Protein AF-A0AAD7NPU0-F1 (afdb_monomer_lite)

Radius of gyration: 31.57 Å; chains: 1; bounding box: 92×72×68 Å

Foldseek 3Di:
DDPVVVVVVVVVVVVVVVVVVVVPDDDDDDDDDDDDDDDDDDDDDDDDDDDDDDDDDDDPDDDDDDDDDDDDDDDDDDPPPPPDDDDPDDDDDDDPDDDDDDDDDDDDDDDDDPDPDPPPPDPDPPPPPDDPPDCPQPDADDADPDFDDKAWAAWAAQQGWGQDPVGAIQHDDPVGTRDVNRNPGHHPQAFTAGPVGDTDGDDDTHHDQQNDADPNHHRVDDPVSNGHIDTHD

Secondary structure (DSSP, 8-state):
--TTSTHHHHHHHHHHHHHHHTTS--PPPP--------------------------------------------------------PPPPPPPPPP-PPP-----PPPP-----------------------TT--PPPPPPPPTT-SEEEE-SEE-TT--EE-TTS-EEPPPGGGSS-GGGTTSPPTTTEEEETT--EEE-----B-GGGS-BTTBPPSS-GGGG--EEEE-

pLDDT: mean 72.31, std 21.15, range [36.38, 98.69]

Structure (mmCIF, N/CA/C/O backbone):
data_AF-A0AAD7NPU0-F1
#
_entry.id   AF-A0AAD7NPU0-F1
#
loop_
_atom_site.group_PDB
_atom_site.id
_atom_site.type_symbol
_atom_site.label_atom_id
_atom_site.label_alt_id
_atom_site.label_comp_id
_atom_site.label_asym_id
_atom_site.label_entity_id
_atom_site.label_seq_id
_atom_site.pdbx_PDB_ins_code
_atom_site.Cartn_x
_atom_site.Cartn_y
_atom_site.Cartn_z
_atom_site.occupancy
_atom_site.B_iso_or_equiv
_atom_site.auth_seq_id
_atom_site.auth_comp_id
_atom_site.auth_asym_id
_atom_site.auth_atom_id
_atom_site.pdbx_PDB_model_num
ATOM 1 N N . MET A 1 1 ? 45.339 16.221 -15.991 1.00 50.91 1 MET A N 1
ATOM 2 C CA . MET A 1 1 ? 45.190 15.254 -14.880 1.00 50.91 1 MET A CA 1
ATOM 3 C C . MET A 1 1 ? 45.953 14.005 -15.268 1.00 50.91 1 MET A C 1
ATOM 5 O O . MET A 1 1 ? 45.748 13.516 -16.371 1.00 50.91 1 MET A O 1
ATOM 9 N N . SER A 1 2 ? 46.916 13.599 -14.442 1.00 51.09 2 SER A N 1
ATOM 10 C CA . SER A 1 2 ? 47.879 12.545 -14.774 1.00 51.09 2 SER A CA 1
ATOM 11 C C . SER A 1 2 ? 47.304 11.167 -14.409 1.00 51.09 2 SER A C 1
ATOM 13 O O . SER A 1 2 ? 46.701 11.046 -13.343 1.00 51.09 2 SER A O 1
ATOM 15 N N . PRO A 1 3 ? 47.474 10.120 -15.238 1.00 54.16 3 PRO A N 1
ATOM 16 C CA . PRO A 1 3 ? 46.897 8.788 -14.999 1.00 54.16 3 PRO A CA 1
ATOM 17 C C . PRO A 1 3 ? 47.445 8.061 -13.754 1.00 54.16 3 PRO A C 1
ATOM 19 O O . PRO A 1 3 ? 46.934 7.005 -13.393 1.00 54.16 3 PRO A O 1
ATOM 22 N N . ALA A 1 4 ? 48.446 8.623 -13.070 1.00 56.34 4 ALA A N 1
ATOM 23 C CA . ALA A 1 4 ? 49.028 8.054 -11.855 1.00 56.34 4 ALA A CA 1
ATOM 24 C C . ALA A 1 4 ? 48.183 8.284 -10.582 1.00 56.34 4 ALA A C 1
ATOM 26 O O . ALA A 1 4 ? 48.278 7.498 -9.642 1.00 56.34 4 ALA A O 1
ATOM 27 N N . ASP A 1 5 ? 47.319 9.305 -10.544 1.00 54.06 5 ASP A N 1
ATOM 28 C CA . ASP A 1 5 ? 46.574 9.654 -9.321 1.00 54.06 5 ASP A CA 1
ATOM 29 C C . ASP A 1 5 ? 45.291 8.825 -9.120 1.00 54.06 5 ASP A C 1
ATOM 31 O O . ASP A 1 5 ? 44.789 8.708 -8.002 1.00 54.06 5 ASP A O 1
ATOM 35 N N . ALA A 1 6 ? 44.781 8.176 -10.173 1.00 55.69 6 ALA A N 1
ATOM 36 C CA . ALA A 1 6 ? 43.554 7.377 -10.104 1.00 55.69 6 ALA A CA 1
ATOM 37 C C . ALA A 1 6 ? 43.739 6.026 -9.385 1.00 55.69 6 ALA A C 1
ATOM 39 O O . ALA A 1 6 ? 42.786 5.489 -8.822 1.00 55.69 6 ALA A O 1
ATOM 40 N N . GLN A 1 7 ? 44.958 5.477 -9.349 1.00 56.75 7 GLN A N 1
ATOM 41 C CA . GLN A 1 7 ? 45.211 4.168 -8.729 1.00 56.75 7 GLN A CA 1
ATOM 42 C C . GLN A 1 7 ? 45.332 4.215 -7.202 1.00 56.75 7 GLN A C 1
ATOM 44 O O . GLN A 1 7 ? 45.210 3.186 -6.539 1.00 56.75 7 GLN A O 1
ATOM 49 N N . ARG A 1 8 ? 45.533 5.396 -6.609 1.00 57.38 8 ARG A N 1
ATOM 50 C CA . ARG A 1 8 ? 45.754 5.512 -5.161 1.00 57.38 8 ARG A CA 1
ATOM 51 C C . ARG A 1 8 ? 44.470 5.376 -4.335 1.00 57.38 8 ARG A C 1
ATOM 53 O O . ARG A 1 8 ? 44.545 4.990 -3.172 1.00 57.38 8 ARG A O 1
ATOM 60 N N . ILE A 1 9 ? 43.310 5.660 -4.930 1.00 58.66 9 ILE A N 1
ATOM 61 C CA . ILE A 1 9 ? 42.013 5.644 -4.233 1.00 58.66 9 ILE A CA 1
ATOM 62 C C . ILE A 1 9 ? 41.446 4.217 -4.129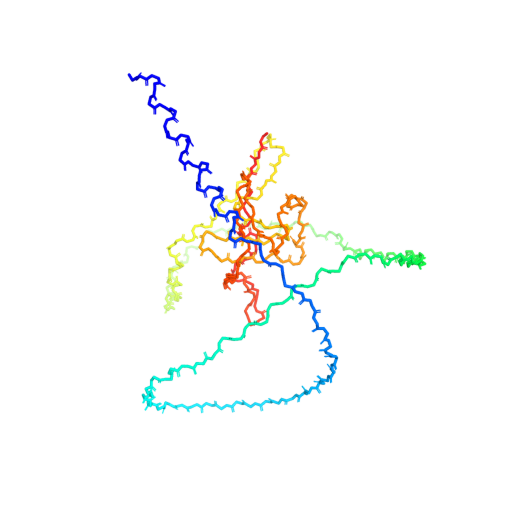 1.00 58.66 9 ILE A C 1
ATOM 64 O O . ILE A 1 9 ? 40.847 3.879 -3.111 1.00 58.66 9 ILE A O 1
ATOM 68 N N . GLY A 1 10 ? 41.700 3.346 -5.115 1.00 59.72 10 GLY A N 1
ATOM 69 C CA . GLY A 1 10 ? 41.213 1.957 -5.095 1.00 59.72 10 GLY A CA 1
ATOM 70 C C . GLY A 1 10 ? 41.772 1.131 -3.930 1.00 59.72 10 GLY A C 1
ATOM 71 O O . GLY A 1 10 ? 41.027 0.456 -3.228 1.00 59.72 10 GLY A O 1
ATOM 72 N N . ASN A 1 11 ? 43.066 1.280 -3.630 1.00 61.84 11 ASN A N 1
ATOM 73 C CA . ASN A 1 11 ? 43.752 0.441 -2.638 1.00 61.84 11 ASN A CA 1
ATOM 74 C C . ASN A 1 11 ? 43.366 0.718 -1.169 1.00 61.84 11 ASN A C 1
ATOM 76 O O . ASN A 1 11 ? 43.774 -0.035 -0.281 1.00 61.84 11 ASN A O 1
ATOM 80 N N . GLN A 1 12 ? 42.629 1.798 -0.877 1.00 61.00 12 GLN A N 1
ATOM 81 C CA . GLN A 1 12 ? 42.179 2.092 0.492 1.00 61.00 12 GLN A CA 1
ATOM 82 C C . GLN A 1 12 ? 40.832 1.447 0.840 1.00 61.00 12 GLN A C 1
ATOM 84 O O . GLN A 1 12 ? 40.602 1.143 2.009 1.00 61.00 12 GLN A O 1
ATOM 89 N N . LEU A 1 13 ? 39.969 1.193 -0.146 1.00 59.66 13 LEU A N 1
ATOM 90 C CA . LEU A 1 13 ? 38.664 0.565 0.083 1.00 59.66 13 LEU A CA 1
ATOM 91 C C . LEU A 1 13 ? 38.795 -0.932 0.400 1.00 59.66 13 LEU A C 1
ATOM 93 O O . LEU A 1 13 ? 38.155 -1.413 1.335 1.00 59.66 13 LEU A O 1
ATOM 97 N N . ASP A 1 14 ? 39.701 -1.638 -0.279 1.00 63.81 14 ASP A N 1
ATOM 98 C CA . ASP A 1 14 ? 39.914 -3.074 -0.048 1.00 63.81 14 ASP A CA 1
ATOM 99 C C . ASP A 1 14 ? 40.491 -3.383 1.347 1.00 63.81 14 ASP A C 1
ATOM 101 O O . ASP A 1 14 ? 40.149 -4.394 1.963 1.00 63.81 14 ASP A O 1
ATOM 105 N N . GLN A 1 15 ? 41.306 -2.483 1.912 1.00 66.00 15 GLN A N 1
ATOM 106 C CA . GLN A 1 15 ? 41.853 -2.664 3.265 1.00 66.00 15 GLN A CA 1
ATOM 107 C C . GLN A 1 15 ? 40.801 -2.506 4.372 1.00 66.00 15 GLN A C 1
ATOM 109 O O . GLN A 1 15 ? 40.949 -3.097 5.443 1.00 66.00 15 GLN A O 1
ATOM 114 N N . LEU A 1 16 ? 39.735 -1.733 4.136 1.00 65.62 16 LEU A N 1
ATOM 115 C CA . LEU A 1 16 ? 38.654 -1.585 5.110 1.00 65.62 16 LEU A CA 1
ATOM 116 C C . LEU A 1 16 ? 37.737 -2.820 5.115 1.00 65.62 16 LEU A C 1
ATOM 118 O O . LEU A 1 16 ? 37.311 -3.260 6.184 1.00 65.62 16 LEU A O 1
ATOM 122 N N . ALA A 1 17 ? 37.491 -3.408 3.939 1.00 66.94 17 ALA A N 1
ATOM 123 C CA . ALA A 1 17 ? 36.675 -4.612 3.788 1.00 66.94 17 ALA A CA 1
ATOM 124 C C . ALA A 1 17 ? 37.315 -5.827 4.482 1.00 66.94 17 ALA A C 1
ATOM 126 O O . ALA A 1 17 ? 36.669 -6.476 5.305 1.00 66.94 17 ALA A O 1
ATOM 127 N N . ALA A 1 18 ? 38.613 -6.063 4.257 1.00 66.62 18 ALA A N 1
ATOM 128 C CA . ALA A 1 18 ? 39.338 -7.175 4.880 1.00 66.62 18 ALA A CA 1
ATOM 129 C C . ALA A 1 18 ? 39.410 -7.073 6.418 1.00 66.62 18 ALA A C 1
ATOM 131 O O . ALA A 1 18 ? 39.506 -8.084 7.115 1.00 66.62 18 ALA A O 1
ATOM 132 N N . ARG A 1 19 ? 39.342 -5.856 6.978 1.00 69.56 19 ARG A N 1
ATOM 133 C CA . ARG A 1 19 ? 39.395 -5.643 8.432 1.00 69.56 19 ARG A CA 1
ATOM 134 C C . ARG A 1 19 ? 38.070 -5.946 9.135 1.00 69.56 19 ARG A C 1
ATOM 136 O O . ARG A 1 19 ? 38.102 -6.345 10.297 1.00 69.56 19 ARG A O 1
ATOM 143 N N . MET A 1 20 ? 36.924 -5.779 8.469 1.00 65.75 20 MET A N 1
ATOM 144 C CA . MET A 1 20 ? 35.622 -6.097 9.076 1.00 65.75 20 MET A CA 1
ATOM 145 C C . MET A 1 20 ? 35.341 -7.603 9.136 1.00 65.75 20 MET A C 1
ATOM 147 O O . MET A 1 20 ? 34.656 -8.057 10.050 1.00 65.75 20 MET A O 1
ATOM 151 N N . GLU A 1 21 ? 35.910 -8.390 8.223 1.00 61.25 21 GLU A N 1
ATOM 152 C CA . GLU A 1 21 ? 35.650 -9.833 8.148 1.00 61.25 21 GLU A CA 1
ATOM 153 C C . GLU A 1 21 ? 36.288 -10.621 9.314 1.00 61.25 21 GLU A C 1
ATOM 155 O O . GLU A 1 21 ? 35.752 -11.632 9.766 1.00 61.25 21 GLU A O 1
ATOM 160 N N . TYR A 1 22 ? 37.378 -10.108 9.896 1.00 52.25 22 TYR A N 1
ATOM 161 C CA . TYR A 1 22 ? 38.110 -10.779 10.979 1.00 52.25 22 TYR A CA 1
ATOM 162 C C . TYR A 1 22 ? 37.471 -10.661 12.375 1.00 52.25 22 TYR A C 1
ATOM 164 O O . TYR A 1 22 ? 37.906 -11.343 13.300 1.00 52.25 22 TYR A O 1
ATOM 172 N N . MET A 1 23 ? 36.444 -9.823 12.561 1.00 55.22 23 MET A N 1
ATOM 173 C CA . MET A 1 23 ? 35.787 -9.652 13.870 1.00 55.22 23 MET A CA 1
ATOM 174 C C . MET A 1 23 ? 34.545 -10.536 14.075 1.00 55.22 23 MET A C 1
ATOM 176 O O . MET A 1 23 ? 33.935 -10.468 15.138 1.00 55.22 23 MET A O 1
ATOM 180 N N . SER A 1 24 ? 34.156 -11.366 13.098 1.00 47.00 24 SER A N 1
ATOM 181 C CA . SER A 1 24 ? 32.839 -12.032 13.106 1.00 47.00 24 SER A CA 1
ATOM 182 C C . SER A 1 24 ? 32.860 -13.564 13.201 1.00 47.00 24 SER A C 1
ATOM 184 O O . SER A 1 24 ? 31.862 -14.209 12.893 1.00 47.00 24 SER A O 1
ATOM 186 N N . THR A 1 25 ? 33.955 -14.197 13.637 1.00 47.06 25 THR A N 1
ATOM 187 C CA . THR A 1 25 ? 33.966 -15.664 13.798 1.00 47.06 25 THR A CA 1
ATOM 188 C C . THR A 1 25 ? 34.714 -16.128 15.051 1.00 47.06 25 THR A C 1
ATOM 190 O O . THR A 1 25 ? 35.923 -16.330 15.043 1.00 47.06 25 THR A O 1
ATOM 193 N N . GLN A 1 26 ? 33.976 -16.370 16.138 1.00 42.22 26 GLN A N 1
ATOM 194 C CA . GLN A 1 26 ? 34.437 -17.235 17.229 1.00 42.22 26 GLN A CA 1
ATOM 195 C C . GLN A 1 26 ? 33.377 -18.324 17.488 1.00 42.22 26 GLN A C 1
ATOM 197 O O . GLN A 1 26 ? 32.209 -17.978 17.671 1.00 42.22 26 GLN A O 1
ATOM 202 N N . PRO A 1 27 ? 33.729 -19.626 17.442 1.00 53.81 27 PRO A N 1
ATOM 203 C CA . PRO A 1 27 ? 32.772 -20.712 17.626 1.00 53.81 27 PRO A CA 1
ATOM 204 C C . PRO A 1 27 ? 32.769 -21.197 19.082 1.00 53.81 27 PRO A C 1
ATOM 206 O O . PRO A 1 27 ? 33.804 -21.626 19.587 1.00 53.81 27 PRO A O 1
ATOM 209 N N . ASP A 1 28 ? 31.602 -21.192 19.729 1.00 43.91 28 ASP A N 1
ATOM 210 C CA . ASP A 1 28 ? 31.421 -21.749 21.074 1.00 43.91 28 ASP A CA 1
ATOM 211 C C . ASP A 1 28 ? 30.714 -23.112 21.061 1.00 43.91 28 ASP A C 1
ATOM 213 O O . ASP A 1 28 ? 29.826 -23.399 20.253 1.00 43.91 28 ASP A O 1
ATOM 217 N N . THR A 1 29 ? 31.169 -23.973 21.970 1.00 46.50 29 THR A N 1
ATOM 218 C CA . THR A 1 29 ? 30.809 -25.394 22.103 1.00 46.50 29 THR A CA 1
ATOM 219 C C . THR A 1 29 ? 29.554 -25.607 22.972 1.00 46.50 29 THR A C 1
ATOM 221 O O . THR A 1 29 ? 29.309 -24.818 23.884 1.00 46.50 29 THR A O 1
ATOM 224 N N . PRO A 1 30 ? 28.739 -26.665 22.745 1.00 55.78 30 PRO A N 1
ATOM 225 C CA . PRO A 1 30 ? 27.458 -26.824 23.436 1.00 55.78 30 PRO A CA 1
ATOM 226 C C . PRO A 1 30 ? 27.505 -27.815 24.613 1.00 55.78 30 PRO A C 1
ATOM 228 O O . PRO A 1 30 ? 28.022 -28.926 24.483 1.00 55.78 30 PRO A O 1
ATOM 231 N N . SER A 1 31 ? 26.841 -27.469 25.724 1.00 44.16 31 SER A N 1
ATOM 232 C CA . SER A 1 31 ? 26.527 -28.399 26.820 1.00 44.16 31 SER A CA 1
ATOM 233 C C . SER A 1 31 ? 25.093 -28.217 27.362 1.00 44.16 31 SER A C 1
ATOM 235 O O . SER A 1 31 ? 24.778 -27.236 28.019 1.00 44.16 31 SER A O 1
ATOM 237 N N . ARG A 1 32 ? 24.245 -29.192 26.994 1.00 44.03 32 ARG A N 1
ATOM 238 C CA . ARG A 1 32 ? 23.145 -29.912 27.692 1.00 44.03 32 ARG A CA 1
ATOM 239 C C . ARG A 1 32 ? 22.150 -29.282 28.708 1.00 44.03 32 ARG A C 1
ATOM 241 O O . ARG A 1 32 ? 22.547 -28.761 29.736 1.00 44.03 32 ARG A O 1
ATOM 248 N N . GLN A 1 33 ? 20.887 -29.734 28.505 1.00 52.75 33 GLN A N 1
ATOM 249 C CA . GLN A 1 33 ? 19.780 -30.081 29.449 1.00 52.75 33 GLN A CA 1
ATOM 250 C C . GLN A 1 33 ? 19.077 -28.896 30.160 1.00 52.75 33 GLN A C 1
ATOM 252 O O . GLN A 1 33 ? 19.732 -27.948 30.539 1.00 52.75 33 GLN A O 1
ATOM 257 N N . SER A 1 34 ? 17.753 -28.816 30.368 1.00 44.75 34 SER A N 1
ATOM 258 C CA . SER A 1 34 ? 16.669 -29.805 30.508 1.00 44.75 34 SER A CA 1
ATOM 259 C C . SER A 1 34 ? 15.271 -29.150 30.391 1.00 44.75 34 SER A C 1
ATOM 261 O O . SER A 1 34 ? 15.093 -27.957 30.604 1.00 44.75 34 SER A O 1
ATOM 263 N N . SER A 1 35 ? 14.287 -29.994 30.092 1.00 60.69 35 SER A N 1
ATOM 264 C CA . SER A 1 35 ? 12.822 -29.842 30.045 1.00 60.69 35 SER A CA 1
ATOM 265 C C . SER A 1 35 ? 12.130 -29.437 31.353 1.00 60.69 35 SER A C 1
ATOM 267 O O . SER A 1 35 ? 12.466 -30.054 32.351 1.00 60.69 35 SER A O 1
ATOM 269 N N . HIS A 1 36 ? 11.076 -28.597 31.313 1.00 39.81 36 HIS A N 1
ATOM 270 C CA . HIS A 1 36 ? 9.890 -28.656 32.202 1.00 39.81 36 HIS A CA 1
ATOM 271 C C . HIS A 1 36 ? 8.663 -27.931 31.598 1.00 39.81 36 HIS A C 1
ATOM 273 O O . HIS A 1 36 ? 8.796 -27.021 30.785 1.00 39.81 36 HIS A O 1
ATOM 279 N N . SER A 1 37 ? 7.468 -28.382 31.991 1.00 56.31 37 SER A N 1
ATOM 280 C CA . SER A 1 37 ? 6.127 -27.971 31.532 1.00 56.31 37 SER A CA 1
ATOM 281 C C . SER A 1 37 ? 5.341 -27.283 32.660 1.00 56.31 37 SER A C 1
ATOM 283 O O . SER A 1 37 ? 5.612 -27.618 33.811 1.00 56.31 37 SER A O 1
ATOM 285 N N . ALA A 1 38 ? 4.342 -26.438 32.320 1.00 42.62 38 ALA A N 1
ATOM 286 C CA . ALA A 1 38 ? 3.062 -26.123 33.028 1.00 42.62 38 ALA A CA 1
ATOM 287 C C . ALA A 1 38 ? 2.667 -24.617 32.900 1.00 42.62 38 ALA A C 1
ATOM 289 O O . ALA A 1 38 ? 3.481 -23.838 32.414 1.00 42.62 38 ALA A O 1
ATOM 290 N N . PRO A 1 39 ? 1.505 -24.147 33.416 1.00 56.50 39 PRO A N 1
ATOM 291 C CA . PRO A 1 39 ? 0.117 -24.526 33.102 1.00 56.50 39 PRO A CA 1
ATOM 292 C C . PRO A 1 39 ? -0.793 -23.301 32.784 1.00 56.50 39 PRO A C 1
ATOM 294 O O . PRO A 1 39 ? -0.385 -22.147 32.877 1.00 56.50 39 PRO A O 1
ATOM 297 N N . LEU A 1 40 ? -2.056 -23.570 32.426 1.00 57.50 40 LEU A N 1
ATOM 298 C CA . LEU A 1 40 ? -3.137 -22.593 32.211 1.00 57.50 40 LEU A CA 1
ATOM 299 C C . LEU A 1 40 ? -3.713 -22.076 33.543 1.00 57.50 40 LEU A C 1
ATOM 301 O O . LEU A 1 40 ? -4.017 -22.887 34.415 1.00 57.50 40 LEU A O 1
ATOM 305 N N . SER A 1 41 ? -3.979 -20.768 33.638 1.00 46.00 41 SER A N 1
ATOM 306 C CA . SER A 1 41 ? -4.827 -20.166 34.679 1.00 46.00 41 SER A CA 1
ATOM 307 C C . SER A 1 41 ? -5.716 -19.069 34.096 1.00 46.00 41 SER A C 1
ATOM 309 O O . SER A 1 41 ? -5.276 -18.236 33.306 1.00 46.00 41 SER A O 1
ATOM 311 N N . ALA A 1 42 ? -6.983 -19.103 34.499 1.00 48.34 42 ALA A N 1
ATOM 312 C CA . ALA A 1 42 ? -8.054 -18.207 34.095 1.00 48.34 42 ALA A CA 1
ATOM 313 C C . ALA A 1 42 ? -8.320 -17.101 35.137 1.00 48.34 42 ALA A C 1
ATOM 315 O O . ALA A 1 42 ? -7.964 -17.236 36.307 1.00 48.34 42 ALA A O 1
ATOM 316 N N . SER A 1 43 ? -9.107 -16.106 34.699 1.00 47.06 43 SER A N 1
ATOM 317 C CA . SER A 1 43 ? -9.939 -15.149 35.463 1.00 47.06 43 SER A CA 1
ATOM 318 C C . SER A 1 43 ? -9.252 -14.037 36.275 1.00 47.06 43 SER A C 1
ATOM 320 O O . SER A 1 43 ? -8.537 -14.305 37.232 1.00 47.06 43 SER A O 1
ATOM 322 N N . SER A 1 44 ? -9.621 -12.772 36.015 1.00 45.12 44 SER A N 1
ATOM 323 C CA . SER A 1 44 ? -10.549 -11.987 36.869 1.00 45.12 44 SER A CA 1
ATOM 324 C C . SER A 1 44 ? -10.492 -10.479 36.581 1.00 45.12 44 SER A C 1
ATOM 326 O O . SER A 1 44 ? -9.439 -9.894 36.363 1.00 45.12 44 SER A O 1
ATOM 328 N N . SER A 1 45 ? -11.669 -9.863 36.625 1.00 54.97 45 SER A N 1
ATOM 329 C CA . SER A 1 45 ? -11.983 -8.434 36.561 1.00 54.97 45 SER A CA 1
ATOM 330 C C . SER A 1 45 ? -11.490 -7.617 37.762 1.00 54.97 45 SER A C 1
ATOM 332 O O . SER A 1 45 ? -11.583 -8.098 38.889 1.00 54.97 45 SER A O 1
ATOM 334 N N . SER A 1 46 ? -11.166 -6.335 37.569 1.00 48.47 46 SER A N 1
ATOM 335 C CA . SER A 1 46 ? -11.742 -5.231 38.368 1.00 48.47 46 SER A CA 1
ATOM 336 C C . SER A 1 46 ? -11.300 -3.849 37.871 1.00 48.47 46 SER A C 1
ATOM 338 O O . SER A 1 46 ? -10.151 -3.618 37.508 1.00 48.47 46 SER A O 1
ATOM 340 N N . SER A 1 47 ? -12.269 -2.937 37.862 1.00 50.16 47 SER A N 1
ATOM 341 C CA . SER A 1 47 ? -12.136 -1.494 37.663 1.00 50.16 47 SER A CA 1
ATOM 342 C C . SER A 1 47 ? -11.798 -0.810 38.987 1.00 50.16 47 SER A C 1
ATOM 344 O O . SER A 1 47 ? -12.432 -1.147 39.979 1.00 50.16 47 SER A O 1
ATOM 346 N N . MET A 1 48 ? -10.937 0.211 38.990 1.00 53.03 48 MET A N 1
ATOM 347 C CA . MET A 1 48 ? -10.926 1.290 39.994 1.00 53.03 48 MET A CA 1
ATOM 348 C C . MET A 1 48 ? -10.276 2.551 39.395 1.00 53.03 48 MET A C 1
ATOM 350 O O . MET A 1 48 ? -9.206 2.507 38.794 1.00 53.03 48 MET A O 1
ATOM 354 N N . THR A 1 49 ? -10.963 3.673 39.566 1.00 53.09 49 THR A N 1
ATOM 355 C CA . THR A 1 49 ? -10.553 5.063 39.323 1.00 53.09 49 THR A CA 1
ATOM 356 C C . THR A 1 49 ? -9.745 5.638 40.492 1.00 53.09 49 THR A C 1
ATOM 358 O O . THR A 1 49 ? -10.112 5.382 41.634 1.00 53.09 49 THR A O 1
ATOM 361 N N . GLY A 1 50 ? -8.807 6.560 40.222 1.00 47.44 50 GLY A N 1
ATOM 362 C CA . GLY A 1 50 ? -8.639 7.757 41.066 1.00 47.44 50 GLY A CA 1
ATOM 363 C C . GLY A 1 50 ? -7.249 8.095 41.633 1.00 47.44 50 GLY A C 1
ATOM 364 O O . GLY A 1 50 ? -6.732 7.386 42.482 1.00 47.44 50 GLY A O 1
ATOM 365 N N . VAL A 1 51 ? -6.800 9.297 41.241 1.00 49.47 51 VAL A N 1
ATOM 366 C CA . VAL A 1 51 ? -6.026 10.345 41.953 1.00 49.47 51 VAL A CA 1
ATOM 367 C C . VAL A 1 51 ? -4.532 10.178 42.293 1.00 49.47 51 VAL A C 1
ATOM 369 O O . VAL A 1 51 ? -4.056 9.173 42.802 1.00 49.47 51 VAL A O 1
ATOM 372 N N . SER A 1 52 ? -3.822 11.272 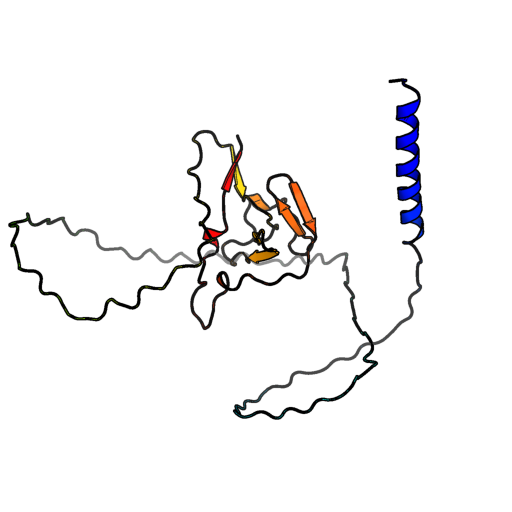41.990 1.00 56.34 52 SER A N 1
ATOM 373 C CA . SER A 1 52 ? -2.385 11.537 42.052 1.00 56.34 52 SER A CA 1
ATOM 374 C C . SER A 1 52 ? -1.730 11.369 43.423 1.00 56.34 52 SER A C 1
ATOM 376 O O . SER A 1 52 ? -2.331 11.673 44.450 1.00 56.34 52 SER A O 1
ATOM 378 N N . SER A 1 53 ? -0.420 11.115 43.408 1.00 47.06 53 SER A N 1
ATOM 379 C CA . SER A 1 53 ? 0.537 11.769 44.310 1.00 47.06 53 SER A CA 1
ATOM 380 C C . SER A 1 53 ? 1.929 11.759 43.675 1.00 47.06 53 SER A C 1
ATOM 382 O O . SER A 1 53 ? 2.404 10.723 43.218 1.00 47.06 53 SER A O 1
ATOM 384 N N . PHE A 1 54 ? 2.548 12.940 43.619 1.00 52.78 54 PHE A N 1
ATOM 385 C CA . PHE A 1 54 ? 3.962 13.142 43.311 1.00 52.78 54 PHE A CA 1
ATOM 386 C C . PHE A 1 54 ? 4.805 12.522 44.430 1.00 52.78 54 PHE A C 1
ATOM 388 O O . PHE A 1 54 ? 4.739 12.985 45.567 1.00 52.78 54 PHE A O 1
ATOM 395 N N . VAL A 1 55 ? 5.619 11.523 44.098 1.00 59.53 55 VAL A N 1
ATOM 396 C CA . VAL A 1 55 ? 6.819 11.169 44.858 1.00 59.53 55 VAL A CA 1
ATOM 397 C C . VAL A 1 55 ? 7.950 11.031 43.852 1.00 59.53 55 VAL A C 1
ATOM 399 O O . VAL A 1 55 ? 7.932 10.185 42.963 1.00 59.53 55 VAL A O 1
ATOM 402 N N . GLU A 1 56 ? 8.888 11.954 43.984 1.00 56.59 56 GLU A N 1
ATOM 403 C CA . GLU A 1 56 ? 10.193 11.974 43.352 1.00 56.59 56 GLU A CA 1
ATOM 404 C C . GLU A 1 56 ? 11.064 10.921 44.045 1.00 56.59 56 GLU A C 1
ATOM 406 O O . GLU A 1 56 ? 11.345 11.038 45.238 1.00 56.59 56 GLU A O 1
ATOM 411 N N . GLU A 1 57 ? 11.441 9.866 43.321 1.00 52.31 57 GLU A N 1
ATOM 412 C CA . GLU A 1 57 ? 12.373 8.847 43.809 1.00 52.31 57 GLU A CA 1
ATOM 413 C C . GLU A 1 57 ? 13.696 8.932 43.022 1.00 52.31 57 GLU A C 1
ATOM 415 O O . GLU A 1 57 ? 13.674 8.973 41.785 1.00 52.31 57 GLU A O 1
ATOM 420 N N . PRO A 1 58 ? 14.858 8.987 43.701 1.00 59.56 58 PRO A N 1
ATOM 421 C CA . PRO A 1 58 ? 16.155 9.125 43.054 1.00 59.56 58 PRO A CA 1
ATOM 422 C C . PRO A 1 58 ? 16.679 7.795 42.485 1.00 59.56 58 PRO A C 1
ATOM 424 O O . PRO A 1 58 ? 16.639 6.758 43.133 1.00 59.56 58 PRO A O 1
ATOM 427 N N . ALA A 1 59 ? 17.246 7.877 41.278 1.00 53.50 59 ALA A N 1
ATOM 428 C CA . ALA A 1 59 ? 18.298 7.022 40.717 1.00 53.50 59 ALA A CA 1
ATOM 429 C C . ALA A 1 59 ? 18.359 5.550 41.190 1.00 53.50 59 ALA A C 1
ATOM 431 O O . ALA A 1 59 ? 19.278 5.149 41.906 1.00 53.50 59 ALA A O 1
ATOM 432 N N . SER A 1 60 ? 17.480 4.706 40.644 1.00 52.88 60 SER A N 1
ATOM 433 C CA . SER A 1 60 ? 17.766 3.273 40.522 1.00 52.88 60 SER A CA 1
ATOM 434 C C . SER A 1 60 ? 18.797 3.051 39.410 1.00 52.88 60 SER A C 1
ATOM 436 O O . SER A 1 60 ? 18.467 2.809 38.249 1.00 52.88 60 SER A O 1
ATOM 438 N N . MET A 1 61 ? 20.077 3.170 39.770 1.00 56.38 61 MET A N 1
ATOM 439 C CA . MET A 1 61 ? 21.149 2.511 39.036 1.00 56.38 61 MET A CA 1
ATOM 440 C C . MET A 1 61 ? 20.974 0.999 39.200 1.00 56.38 61 MET A C 1
ATOM 442 O O . MET A 1 61 ? 20.854 0.519 40.322 1.00 56.38 61 MET A O 1
ATOM 446 N N . LEU A 1 62 ? 21.066 0.274 38.083 1.00 57.84 62 LEU A N 1
ATOM 447 C CA . LEU A 1 62 ? 21.123 -1.189 37.972 1.00 57.84 62 LEU A CA 1
ATOM 448 C C . LEU A 1 62 ? 19.759 -1.892 37.939 1.00 57.84 62 LEU A C 1
ATOM 450 O O . LEU A 1 62 ? 19.228 -2.361 38.940 1.00 57.84 62 LEU A O 1
ATOM 454 N N . SER A 1 63 ? 19.263 -2.102 36.721 1.00 47.72 63 SER A N 1
ATOM 455 C CA . SER A 1 63 ? 18.523 -3.324 36.408 1.00 47.72 63 SER A CA 1
ATOM 456 C C . SER A 1 63 ?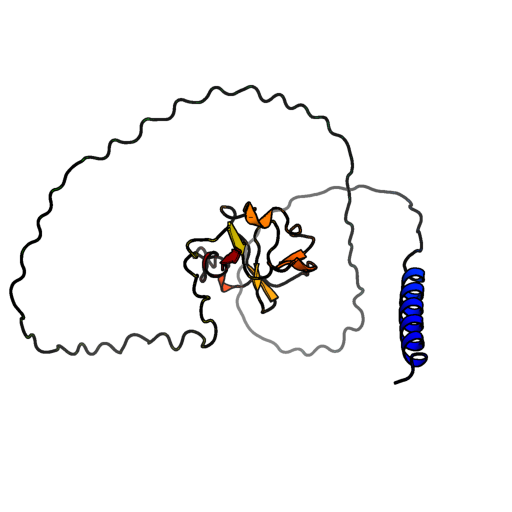 19.189 -4.027 35.219 1.00 47.72 63 SER A C 1
ATOM 458 O O . SER A 1 63 ? 19.433 -3.385 34.194 1.00 47.72 63 SER A O 1
ATOM 460 N N . PRO A 1 64 ? 19.564 -5.309 35.372 1.00 46.41 64 PRO A N 1
ATOM 461 C CA . PRO A 1 64 ? 20.323 -6.057 34.383 1.00 46.41 64 PRO A CA 1
ATOM 462 C C . PRO A 1 64 ? 19.472 -6.459 33.174 1.00 46.41 64 PRO A C 1
ATOM 464 O O . PRO A 1 64 ? 18.322 -6.879 33.284 1.00 46.41 64 PRO A O 1
ATOM 467 N N . LEU A 1 65 ? 20.114 -6.347 32.016 1.00 52.00 65 LEU A N 1
ATOM 468 C CA . LEU A 1 65 ? 19.671 -6.750 30.691 1.00 52.00 65 LEU A CA 1
ATOM 469 C C . LEU A 1 65 ? 19.575 -8.282 30.599 1.00 52.00 65 LEU A C 1
ATOM 471 O O . LEU A 1 65 ? 20.593 -8.966 30.688 1.00 52.00 65 LEU A O 1
ATOM 475 N N . VAL A 1 66 ? 18.376 -8.822 30.367 1.00 45.94 66 VAL A N 1
ATOM 476 C CA . VAL A 1 66 ? 18.199 -10.225 29.962 1.00 45.94 66 VAL A CA 1
ATOM 477 C C . VAL A 1 66 ? 17.243 -10.279 28.771 1.00 45.94 66 VAL A C 1
ATOM 479 O O . VAL A 1 66 ? 16.031 -10.155 28.921 1.00 45.94 66 VAL A O 1
ATOM 482 N N . LEU A 1 67 ? 17.809 -10.461 27.577 1.00 43.88 67 LEU A N 1
ATOM 483 C CA . LE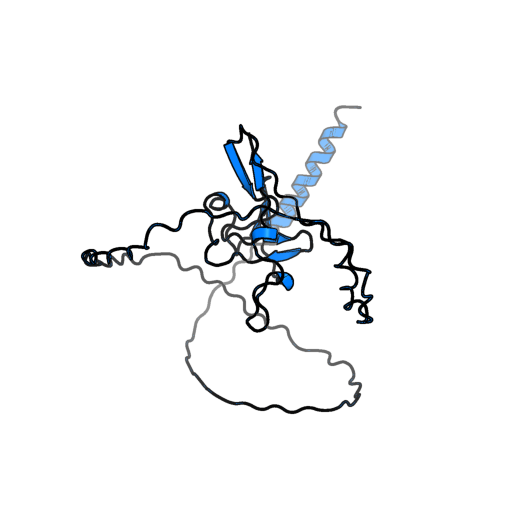U A 1 67 ? 17.099 -10.851 26.358 1.00 43.88 67 LEU A CA 1
ATOM 484 C C . LEU A 1 67 ? 17.430 -12.321 26.069 1.00 43.88 67 LEU A C 1
ATOM 486 O O . LEU A 1 67 ? 18.606 -12.634 25.882 1.00 43.88 67 LEU A O 1
ATOM 490 N N . PRO A 1 68 ? 16.444 -13.223 25.961 1.00 43.91 68 PRO A N 1
ATOM 491 C CA . PRO A 1 68 ? 16.627 -14.471 25.245 1.00 43.91 68 PRO A CA 1
ATOM 492 C C . PRO A 1 68 ? 16.168 -14.293 23.793 1.00 43.91 68 PRO A C 1
ATOM 494 O O . PRO A 1 68 ? 14.981 -14.149 23.510 1.00 43.91 68 PRO A O 1
ATOM 497 N N . ALA A 1 69 ? 17.119 -14.346 22.864 1.00 47.91 69 ALA A N 1
ATOM 498 C CA . ALA A 1 69 ? 16.848 -14.669 21.472 1.00 47.91 69 ALA A CA 1
ATOM 499 C C . ALA A 1 69 ? 17.278 -16.120 21.230 1.00 47.91 69 ALA A C 1
ATOM 501 O O . ALA A 1 69 ? 18.444 -16.460 21.426 1.00 47.91 69 ALA A O 1
ATOM 502 N N . SER A 1 70 ? 16.373 -16.971 20.749 1.00 37.56 70 SER A N 1
ATOM 503 C CA . SER A 1 70 ? 16.785 -18.087 19.900 1.00 37.56 70 SER A CA 1
ATOM 504 C C . SER A 1 70 ? 15.743 -18.356 18.818 1.00 37.56 70 SER A C 1
ATOM 506 O O . SER A 1 70 ? 14.563 -18.595 19.067 1.00 37.56 70 SER A O 1
ATOM 508 N N . ALA A 1 71 ? 16.216 -18.292 17.578 1.00 39.38 71 ALA A N 1
ATOM 509 C CA . ALA A 1 71 ? 15.573 -18.893 16.430 1.00 39.38 71 ALA A CA 1
ATOM 510 C C . ALA A 1 71 ? 16.029 -20.355 16.344 1.00 39.38 71 ALA A C 1
ATOM 512 O O . ALA A 1 71 ? 17.229 -20.633 16.392 1.00 39.38 71 ALA A O 1
ATOM 513 N N . HIS A 1 72 ? 15.095 -21.283 16.135 1.00 36.38 72 HIS A N 1
ATOM 514 C CA . HIS A 1 72 ? 15.419 -22.633 15.685 1.00 36.38 72 HIS A CA 1
ATOM 515 C C . HIS A 1 72 ? 14.970 -22.832 14.238 1.00 36.38 72 HIS A C 1
ATOM 517 O O . HIS A 1 72 ? 13.786 -22.844 13.912 1.00 36.38 72 HIS A O 1
ATOM 523 N N . LYS A 1 73 ? 15.970 -23.030 13.371 1.00 41.62 73 LYS A N 1
ATOM 524 C CA . LYS A 1 73 ? 15.833 -23.738 12.100 1.00 41.62 73 LYS A CA 1
ATOM 525 C C . LYS A 1 73 ? 15.555 -25.211 12.406 1.00 41.62 73 LYS A C 1
ATOM 527 O O . LYS A 1 73 ? 16.399 -25.875 13.005 1.00 41.62 73 LYS A O 1
ATOM 532 N N . HIS A 1 74 ? 14.439 -25.736 11.912 1.00 43.53 74 HIS A N 1
ATOM 533 C CA . HIS A 1 74 ? 14.255 -27.172 11.728 1.00 43.53 74 HIS A CA 1
ATOM 534 C C . HIS A 1 74 ? 14.314 -27.480 10.234 1.00 43.53 74 HIS A C 1
ATOM 536 O O . HIS A 1 74 ? 13.442 -27.094 9.461 1.00 43.53 74 HIS A O 1
ATOM 542 N N . SER A 1 75 ? 15.393 -28.154 9.844 1.00 46.09 75 SER A N 1
ATOM 543 C CA . SER A 1 75 ? 15.529 -28.816 8.555 1.00 46.09 75 SER A CA 1
ATOM 544 C C . SER A 1 75 ? 15.149 -30.288 8.708 1.00 46.09 75 SER A C 1
ATOM 546 O O . SER A 1 75 ? 15.578 -30.950 9.651 1.00 46.09 75 SER A O 1
ATOM 548 N N . ASN A 1 76 ? 14.425 -30.763 7.697 1.00 42.84 76 ASN A N 1
ATOM 549 C CA . ASN A 1 76 ? 14.238 -32.137 7.239 1.00 42.84 76 ASN A CA 1
ATOM 550 C C . ASN A 1 76 ? 13.163 -33.063 7.841 1.00 42.84 76 ASN A C 1
ATOM 552 O O . ASN A 1 76 ? 13.194 -33.481 8.991 1.00 42.84 76 ASN A O 1
ATOM 556 N N . ARG A 1 77 ? 12.377 -33.560 6.868 1.00 48.25 77 ARG A N 1
ATOM 557 C CA . ARG A 1 77 ? 11.769 -34.894 6.734 1.00 48.25 77 ARG A CA 1
ATOM 558 C C . ARG A 1 77 ? 10.567 -35.229 7.618 1.00 48.25 77 ARG A C 1
ATOM 560 O O . ARG A 1 77 ? 10.668 -35.917 8.623 1.00 48.25 77 ARG A O 1
ATOM 567 N N . GLY A 1 78 ? 9.396 -34.942 7.055 1.00 42.53 78 GLY A N 1
ATOM 568 C CA . GLY A 1 78 ? 8.195 -35.753 7.231 1.00 42.53 78 GLY A CA 1
ATOM 569 C C . GLY A 1 78 ? 7.553 -36.024 5.874 1.00 42.53 78 GLY A C 1
ATOM 570 O O . GLY A 1 78 ? 6.801 -35.199 5.370 1.00 42.53 78 GLY A O 1
ATOM 571 N N . LEU A 1 79 ? 7.849 -37.181 5.275 1.00 50.41 79 LEU A N 1
ATOM 572 C CA . LEU A 1 79 ? 7.062 -37.777 4.189 1.00 50.41 79 LEU A CA 1
ATOM 573 C C . LEU A 1 79 ? 5.705 -38.218 4.761 1.00 50.41 79 LEU A C 1
ATOM 575 O O . LEU A 1 79 ? 5.439 -39.401 4.940 1.00 50.41 79 LEU A O 1
ATOM 579 N N . GLY A 1 80 ? 4.858 -37.255 5.103 1.00 43.69 80 GLY A N 1
ATOM 580 C CA . GLY A 1 80 ? 3.484 -37.493 5.510 1.00 43.69 80 GLY A CA 1
ATOM 581 C C . GLY A 1 80 ? 2.598 -37.482 4.279 1.00 43.69 80 GLY A C 1
ATOM 582 O O . GLY A 1 80 ? 2.023 -36.454 3.951 1.00 43.69 80 GLY A O 1
ATOM 583 N N . ARG A 1 81 ? 2.495 -38.620 3.589 1.00 50.50 81 ARG A N 1
ATOM 584 C CA . ARG A 1 81 ? 1.418 -38.883 2.628 1.00 50.50 81 ARG A CA 1
ATOM 585 C C . ARG A 1 81 ? 0.095 -38.948 3.397 1.00 50.50 81 ARG A C 1
ATOM 587 O O . ARG A 1 81 ? -0.335 -40.024 3.796 1.00 50.50 81 ARG A O 1
ATOM 594 N N . HIS A 1 82 ? -0.539 -37.806 3.638 1.00 47.09 82 HIS A N 1
ATOM 595 C CA . HIS A 1 82 ? -1.943 -37.778 4.029 1.00 47.09 82 HIS A CA 1
ATOM 596 C C . HIS A 1 82 ? -2.763 -38.033 2.768 1.00 47.09 82 HIS A C 1
ATOM 598 O O . HIS A 1 82 ? -2.953 -37.164 1.922 1.00 47.09 82 HIS A O 1
ATOM 604 N N . SER A 1 83 ? -3.184 -39.287 2.634 1.00 48.28 83 SER A N 1
ATOM 605 C CA . SER A 1 83 ? -4.214 -39.716 1.701 1.00 48.28 83 SER A CA 1
ATOM 606 C C . SER A 1 83 ? -5.528 -39.070 2.142 1.00 48.28 83 SER A C 1
ATOM 608 O O . SER A 1 83 ? -6.245 -39.615 2.979 1.00 48.28 83 SER A O 1
ATOM 610 N N . SER A 1 84 ? -5.816 -37.864 1.652 1.00 53.69 84 SER A N 1
ATOM 611 C CA . SER A 1 84 ? -7.158 -37.307 1.732 1.00 53.69 84 SER A CA 1
ATOM 612 C C . SER A 1 84 ? -8.018 -38.060 0.725 1.00 53.69 84 SER A C 1
ATOM 614 O O . SER A 1 84 ? -7.825 -37.991 -0.488 1.00 53.69 84 SER A O 1
ATOM 616 N N . VAL A 1 85 ? -8.948 -38.847 1.257 1.00 60.62 85 VAL A N 1
ATOM 617 C CA . VAL A 1 85 ? -10.012 -39.478 0.481 1.00 60.62 85 VAL A CA 1
ATOM 618 C C . VAL A 1 85 ? -10.750 -38.367 -0.280 1.00 60.62 85 VAL A C 1
ATOM 620 O O . VAL A 1 85 ? -11.121 -37.370 0.346 1.00 60.62 85 VAL A O 1
ATOM 623 N N . PRO A 1 86 ? -10.949 -38.483 -1.605 1.00 58.94 86 PRO A N 1
ATOM 624 C CA . PRO A 1 86 ? -11.711 -37.502 -2.361 1.00 58.94 86 PRO A CA 1
ATOM 625 C C . PRO A 1 86 ? -13.147 -37.489 -1.835 1.00 58.94 86 PRO A C 1
ATOM 627 O O . PRO A 1 86 ? -13.913 -38.428 -2.047 1.00 58.94 86 PRO A O 1
ATOM 630 N N . VAL A 1 87 ? -13.501 -36.428 -1.111 1.00 70.00 87 VAL A N 1
ATOM 631 C CA . VAL A 1 87 ? -14.891 -36.142 -0.762 1.00 70.00 87 VAL A CA 1
ATOM 632 C C . VAL A 1 87 ? -15.613 -35.814 -2.073 1.00 70.00 87 VAL A C 1
ATOM 634 O O . VAL A 1 87 ? -15.170 -34.910 -2.789 1.00 70.00 87 VAL A O 1
ATOM 637 N N . PRO A 1 88 ? -16.683 -36.544 -2.435 1.00 75.81 88 PRO A N 1
ATOM 638 C CA . PRO A 1 88 ? -17.449 -36.242 -3.633 1.00 75.81 88 PRO A CA 1
ATOM 639 C C . PRO A 1 88 ? -18.030 -34.823 -3.531 1.00 75.81 88 PRO A C 1
ATOM 641 O O . PRO A 1 88 ? -18.479 -34.422 -2.454 1.00 75.81 88 PRO A O 1
ATOM 644 N N . PRO A 1 89 ? -18.020 -34.045 -4.627 1.00 71.31 89 PRO A N 1
ATOM 645 C CA . PRO A 1 89 ? -18.533 -32.684 -4.624 1.00 71.31 89 PRO A CA 1
ATOM 646 C C . PRO A 1 89 ? -20.014 -32.691 -4.241 1.00 71.31 89 PRO A C 1
ATOM 648 O O . PRO A 1 89 ? -20.846 -33.300 -4.915 1.00 71.31 89 PRO A O 1
ATOM 651 N N . LEU A 1 90 ? -20.333 -32.012 -3.139 1.00 75.12 90 LEU A N 1
ATOM 652 C CA . LEU A 1 90 ? -21.707 -31.789 -2.712 1.00 75.12 90 LEU A CA 1
ATOM 653 C C . LEU A 1 90 ? -22.434 -30.983 -3.811 1.00 75.12 90 LEU A C 1
ATOM 655 O O . LEU A 1 90 ? -21.880 -29.985 -4.287 1.00 75.12 90 LEU A O 1
ATOM 659 N N . PRO A 1 91 ? -23.644 -31.385 -4.239 1.00 77.62 91 PRO A N 1
ATOM 660 C CA . PRO A 1 91 ? -24.399 -30.660 -5.253 1.00 77.62 91 PRO A CA 1
ATOM 661 C C . PRO A 1 91 ? -24.652 -29.219 -4.798 1.00 77.62 91 PRO A C 1
ATOM 663 O O . PRO A 1 91 ? -25.236 -28.966 -3.744 1.00 77.62 91 PRO A O 1
ATOM 666 N N . LYS A 1 92 ? -24.176 -28.269 -5.608 1.00 72.56 92 LYS A N 1
ATOM 667 C CA . LYS A 1 92 ? -24.351 -26.830 -5.401 1.00 72.56 92 LYS A CA 1
ATOM 668 C C . LYS A 1 92 ? -25.857 -26.517 -5.383 1.00 72.56 92 LYS A C 1
ATOM 670 O O . LYS A 1 92 ? -26.534 -26.865 -6.352 1.00 72.56 92 LYS A O 1
ATOM 675 N N . PRO A 1 93 ? -26.396 -25.885 -4.325 1.00 78.56 93 PRO A N 1
ATOM 676 C CA . PRO A 1 93 ? -27.801 -25.502 -4.297 1.00 78.56 93 PRO A CA 1
ATOM 677 C C . PRO A 1 93 ? -28.106 -24.534 -5.454 1.00 78.56 93 PRO A C 1
ATOM 679 O O . PRO A 1 93 ? -27.249 -23.712 -5.805 1.00 78.56 93 PRO A O 1
ATOM 682 N N . PRO A 1 94 ? -29.295 -24.636 -6.074 1.00 81.62 94 PRO A N 1
ATOM 683 C CA . PRO A 1 94 ? -29.686 -23.753 -7.163 1.00 81.62 94 PRO A CA 1
ATOM 684 C C . PRO A 1 94 ? -29.719 -22.294 -6.679 1.00 81.62 94 PRO A C 1
ATOM 686 O O . PRO A 1 94 ? -30.111 -22.034 -5.538 1.00 81.62 94 PRO A O 1
ATOM 689 N N . PRO A 1 95 ? -29.302 -21.333 -7.520 1.00 77.31 95 PRO A N 1
ATOM 690 C CA . PRO A 1 95 ? -29.404 -19.922 -7.183 1.00 77.31 95 PRO A CA 1
ATOM 691 C C . PRO A 1 95 ? -30.879 -19.537 -6.972 1.00 77.31 95 PRO A C 1
ATOM 693 O O . PRO A 1 95 ? -31.743 -20.022 -7.707 1.00 77.31 95 PRO A O 1
ATOM 696 N N . PRO A 1 96 ? -31.186 -18.665 -5.997 1.00 73.81 96 PRO A N 1
ATOM 697 C CA . PRO A 1 96 ? -32.527 -18.127 -5.844 1.00 73.81 96 PRO A CA 1
ATOM 698 C C . PRO A 1 96 ? -32.897 -17.335 -7.101 1.00 73.81 96 PRO A C 1
ATOM 700 O O . PRO A 1 96 ? -32.220 -16.376 -7.474 1.00 73.81 96 PRO A O 1
ATOM 703 N N . SER A 1 97 ? -33.970 -17.761 -7.762 1.00 70.25 97 SER A N 1
ATOM 704 C CA . SER A 1 97 ? -34.579 -17.069 -8.892 1.00 70.25 97 SER A CA 1
ATOM 705 C C . SER A 1 97 ? -35.024 -15.675 -8.446 1.00 70.25 97 SER A C 1
ATOM 707 O O . SER A 1 97 ? -36.026 -15.533 -7.746 1.00 70.25 97 SER A O 1
ATOM 709 N N . LEU A 1 98 ? -34.271 -14.640 -8.820 1.00 71.31 98 LEU A N 1
ATOM 710 C CA . LEU A 1 98 ? -34.693 -13.257 -8.619 1.00 71.31 98 LEU A CA 1
ATOM 711 C C . LEU A 1 98 ? -35.861 -12.943 -9.573 1.00 71.31 98 LEU A C 1
ATOM 713 O O . LEU A 1 98 ? -35.773 -13.275 -10.759 1.00 71.31 98 LEU A O 1
ATOM 717 N N . PRO A 1 99 ? -36.950 -12.316 -9.094 1.00 65.56 99 PRO A N 1
ATOM 718 C CA . PRO A 1 99 ? -38.049 -11.910 -9.955 1.00 65.56 99 PRO A CA 1
ATOM 719 C C . PRO A 1 99 ? -37.599 -10.807 -10.919 1.00 65.56 99 PRO A C 1
ATOM 721 O O . PRO A 1 99 ? -37.074 -9.766 -10.523 1.00 65.56 99 PRO A O 1
ATOM 724 N N . ALA A 1 100 ? -37.824 -11.073 -12.202 1.00 58.97 100 ALA A N 1
ATOM 725 C CA . ALA A 1 100 ? -37.725 -10.118 -13.289 1.00 58.97 100 ALA A CA 1
ATOM 726 C C . ALA A 1 100 ? -38.850 -9.069 -13.217 1.00 58.97 100 ALA A C 1
ATOM 728 O O . ALA A 1 100 ? -39.943 -9.348 -12.729 1.00 58.97 100 ALA A O 1
ATOM 729 N N . ASN A 1 101 ? -38.578 -7.918 -13.836 1.00 50.12 101 ASN A N 1
ATOM 730 C CA . ASN A 1 101 ? -39.504 -6.846 -14.208 1.00 50.12 101 ASN A CA 1
ATOM 731 C C . ASN A 1 101 ? -40.049 -5.934 -13.103 1.00 50.12 101 ASN A C 1
ATOM 733 O O . ASN A 1 101 ? -41.059 -6.227 -12.471 1.00 50.12 101 ASN A O 1
ATOM 737 N N . LEU A 1 102 ? -39.527 -4.702 -13.088 1.00 52.16 102 LEU A N 1
ATOM 738 C CA . LEU A 1 102 ? -40.390 -3.524 -13.024 1.00 52.16 102 LEU A CA 1
ATOM 739 C C . LEU A 1 102 ? -40.018 -2.535 -14.147 1.00 52.16 102 LEU A C 1
ATOM 741 O O . LEU A 1 102 ? -38.833 -2.246 -14.331 1.00 52.16 102 LEU A O 1
ATOM 745 N N . PRO A 1 103 ? -41.004 -2.044 -14.920 1.00 60.16 103 PRO A N 1
ATOM 746 C CA . PRO A 1 103 ? -40.792 -1.056 -15.965 1.00 60.16 103 PRO A CA 1
ATOM 747 C C . PRO A 1 103 ? -40.572 0.346 -15.390 1.00 60.16 103 PRO A C 1
ATOM 749 O O . PRO A 1 103 ? -41.115 0.726 -14.354 1.00 60.16 103 PRO A O 1
ATOM 752 N N . ALA A 1 104 ? -39.782 1.115 -16.135 1.00 58.84 104 ALA A N 1
ATOM 753 C CA . ALA A 1 104 ? -39.545 2.534 -15.952 1.00 58.84 104 ALA A CA 1
ATOM 754 C C . ALA A 1 104 ? -40.852 3.337 -15.868 1.00 58.84 104 ALA A C 1
ATOM 756 O O . ALA A 1 104 ? -41.779 3.147 -16.656 1.00 58.84 104 ALA A O 1
ATOM 757 N N . THR A 1 105 ? -40.898 4.305 -14.958 1.00 49.56 105 THR A N 1
ATOM 758 C CA . THR A 1 105 ? -41.840 5.423 -15.051 1.00 49.56 105 THR A CA 1
ATOM 759 C C . THR A 1 105 ? -41.163 6.655 -14.468 1.00 49.56 105 THR A C 1
ATOM 761 O O . THR A 1 105 ? -41.140 6.863 -13.260 1.00 49.56 105 THR A O 1
ATOM 764 N N . SER A 1 106 ? -40.542 7.450 -15.338 1.00 52.91 106 SER A N 1
ATOM 765 C CA . SER A 1 106 ? -40.153 8.824 -15.023 1.00 52.91 106 SER A CA 1
ATOM 766 C C . SER A 1 106 ? -41.396 9.708 -15.141 1.00 52.91 106 SER A C 1
ATOM 768 O O . SER A 1 106 ? -41.941 9.805 -16.242 1.00 52.91 106 SER A O 1
ATOM 770 N N . PRO A 1 107 ? -41.860 10.377 -14.073 1.00 58.50 107 PRO A N 1
ATOM 771 C CA . PRO A 1 107 ? -42.785 11.480 -14.222 1.00 58.50 107 PRO A CA 1
ATOM 772 C C . PRO A 1 107 ? -42.003 12.747 -14.570 1.00 58.50 107 PRO A C 1
ATOM 774 O O . PRO A 1 107 ? -41.020 13.110 -13.921 1.00 58.50 107 PRO A O 1
ATOM 777 N N . ALA A 1 108 ? -42.459 13.396 -15.635 1.00 54.50 108 ALA A N 1
ATOM 778 C CA . ALA A 1 108 ? -42.024 14.704 -16.076 1.00 54.50 108 ALA A CA 1
ATOM 779 C C . ALA A 1 108 ? -42.164 15.755 -14.962 1.00 54.50 108 ALA A C 1
ATOM 781 O O . ALA A 1 108 ? -43.137 15.774 -14.208 1.00 54.50 108 ALA A O 1
ATOM 782 N N . ALA A 1 109 ? -41.178 16.645 -14.903 1.00 53.72 109 ALA A N 1
ATOM 783 C CA . ALA A 1 109 ? -41.152 17.818 -14.046 1.00 53.72 109 ALA A CA 1
ATOM 784 C C . ALA A 1 109 ? -42.290 18.804 -14.369 1.00 53.72 109 ALA A C 1
ATOM 786 O O . ALA A 1 109 ? -42.582 19.044 -15.543 1.00 53.72 109 ALA A O 1
ATOM 787 N N . PRO A 1 110 ? -42.824 19.483 -13.339 1.00 58.53 110 PRO A N 1
ATOM 788 C CA . PRO A 1 110 ? -43.239 20.867 -13.514 1.00 58.53 110 PRO A CA 1
ATOM 789 C C . PRO A 1 110 ? -42.723 21.781 -12.388 1.00 58.53 110 PRO A C 1
ATOM 791 O O . PRO A 1 110 ? -42.947 21.534 -11.207 1.00 58.53 110 PRO A O 1
ATOM 794 N N . GLY A 1 111 ? -42.122 22.905 -12.788 1.00 50.31 111 GLY A N 1
ATOM 795 C CA . GLY A 1 111 ? -42.275 24.180 -12.079 1.00 50.31 111 GLY A CA 1
ATOM 796 C C . GLY A 1 111 ? -41.156 24.615 -11.114 1.00 50.31 111 GLY A C 1
ATOM 797 O O . GLY A 1 111 ? -40.969 23.998 -10.067 1.00 50.31 111 GLY A O 1
ATOM 798 N N . PRO A 1 112 ? -40.478 25.752 -11.377 1.00 60.53 112 PRO A N 1
ATOM 799 C CA . PRO A 1 112 ? -39.670 26.443 -10.380 1.00 60.53 112 PRO A CA 1
ATOM 800 C C . PRO A 1 112 ? -40.589 27.203 -9.412 1.00 60.53 112 PRO A C 1
ATOM 802 O O . PRO A 1 112 ? -41.091 28.281 -9.723 1.00 60.53 112 PRO A O 1
ATOM 805 N N . THR A 1 113 ? -40.812 26.645 -8.223 1.00 50.25 113 THR A N 1
ATOM 806 C CA . THR A 1 113 ? -41.473 27.376 -7.134 1.00 50.25 113 THR A CA 1
ATOM 807 C C . THR A 1 113 ? -40.404 28.116 -6.336 1.00 50.25 113 THR A C 1
ATOM 809 O O . THR A 1 113 ? -39.628 27.507 -5.602 1.00 50.25 113 THR A O 1
ATOM 812 N N . LEU A 1 114 ? -40.344 29.437 -6.508 1.00 56.31 114 LEU A N 1
ATOM 813 C CA . LEU A 1 114 ? -39.528 30.351 -5.709 1.00 56.31 114 LEU A CA 1
ATOM 814 C C . LEU A 1 114 ? -40.094 30.422 -4.283 1.00 56.31 114 LEU A C 1
ATOM 816 O O . LEU A 1 114 ? -40.901 31.290 -3.958 1.00 56.31 114 LEU A O 1
ATOM 820 N N . THR A 1 115 ? -39.695 29.487 -3.424 1.00 57.25 115 THR A N 1
ATOM 821 C CA . THR A 1 115 ? -39.932 29.588 -1.981 1.00 57.25 115 THR A CA 1
ATOM 822 C C . THR A 1 115 ? -38.878 30.498 -1.341 1.00 57.25 115 THR A C 1
ATOM 824 O O . THR A 1 115 ? -37.687 30.295 -1.590 1.00 57.25 115 THR A O 1
ATOM 827 N N . PRO A 1 116 ? -39.270 31.473 -0.500 1.00 60.66 116 PRO A N 1
ATOM 828 C CA . PRO A 1 116 ? -38.327 32.327 0.214 1.00 60.66 116 PRO A CA 1
ATOM 829 C C . PRO A 1 116 ? -37.442 31.489 1.154 1.00 60.66 116 PRO A C 1
ATOM 831 O O . PRO A 1 116 ? -37.931 30.528 1.761 1.00 60.66 116 PRO A O 1
ATOM 834 N N . PRO A 1 117 ? -36.149 31.832 1.296 1.00 58.91 117 PRO A N 1
ATOM 835 C CA . PRO A 1 117 ? -35.215 31.089 2.127 1.00 58.91 117 PRO A CA 1
ATOM 836 C C . PRO A 1 117 ? -35.646 31.185 3.591 1.00 58.91 117 PRO A C 1
ATOM 838 O O . PRO A 1 117 ? -35.451 32.197 4.260 1.00 58.91 117 PRO A O 1
ATOM 841 N N . ARG A 1 118 ? -36.234 30.104 4.108 1.00 51.97 118 ARG A N 1
ATOM 842 C CA . ARG A 1 118 ? -36.347 29.888 5.548 1.00 51.97 118 ARG A CA 1
ATOM 843 C C . ARG A 1 118 ? -34.941 29.626 6.068 1.00 51.97 118 ARG A C 1
ATOM 845 O O . ARG A 1 118 ? -34.448 28.503 6.019 1.00 51.97 118 ARG A O 1
ATOM 852 N N . THR A 1 119 ? -34.291 30.686 6.531 1.00 60.47 119 THR A N 1
ATOM 853 C CA . THR A 1 119 ? -33.067 30.621 7.325 1.00 60.47 119 THR A CA 1
ATOM 854 C C . THR A 1 119 ? -33.393 29.874 8.609 1.00 60.47 119 THR A C 1
ATOM 856 O O . THR A 1 119 ? -33.907 30.447 9.567 1.00 60.47 119 THR A O 1
ATOM 859 N N . ASN A 1 120 ? -33.183 28.564 8.589 1.00 65.25 120 ASN A N 1
ATOM 860 C CA . ASN A 1 120 ? -33.212 27.736 9.777 1.00 65.25 120 ASN A CA 1
ATOM 861 C C . ASN A 1 120 ? -32.033 28.174 10.665 1.00 65.25 120 ASN A C 1
ATOM 863 O O . ASN A 1 120 ? -30.892 27.998 10.238 1.00 65.25 120 ASN A O 1
ATOM 867 N N . PRO A 1 121 ? -32.264 28.760 11.855 1.00 71.94 121 PRO A N 1
ATOM 868 C CA . PRO A 1 121 ? -31.207 29.249 12.736 1.00 71.94 121 PRO A CA 1
ATOM 869 C C . PRO A 1 121 ? -30.564 28.093 13.513 1.00 71.94 121 PRO A C 1
ATOM 871 O O . PRO A 1 121 ? -30.235 28.233 14.690 1.00 71.94 121 PRO A O 1
ATOM 874 N N . LEU A 1 122 ? -30.418 26.923 12.886 1.00 74.88 122 LEU A N 1
ATOM 875 C CA . LEU A 1 122 ? -29.550 25.908 13.452 1.00 74.88 122 LEU A CA 1
ATOM 876 C C . LEU A 1 122 ? -28.126 26.460 13.363 1.00 74.88 122 LEU A C 1
ATOM 878 O O . LEU A 1 122 ? -27.740 26.947 12.295 1.00 74.88 122 LEU A O 1
ATOM 882 N N . PRO A 1 123 ? -27.352 26.423 14.461 1.00 77.62 123 PRO A N 1
ATOM 883 C CA . PRO A 1 123 ? -25.939 26.742 14.385 1.00 77.62 123 PRO A CA 1
ATOM 884 C C . PRO A 1 123 ? -25.339 25.899 13.264 1.00 77.62 123 PRO A C 1
ATOM 886 O O . PRO A 1 123 ? -25.673 24.715 13.141 1.00 77.62 123 PRO A O 1
ATOM 889 N N . THR A 1 124 ? -24.509 26.521 12.423 1.00 76.69 124 THR A N 1
ATOM 890 C CA . THR A 1 124 ? -23.770 25.818 11.373 1.00 76.69 124 THR A CA 1
ATOM 891 C C . THR A 1 124 ? -23.211 24.545 12.005 1.00 76.69 124 THR A C 1
ATOM 893 O O . THR A 1 124 ? -22.529 24.669 13.031 1.00 76.69 124 THR A O 1
ATOM 896 N N . PRO A 1 125 ? -23.555 23.342 11.496 1.00 74.38 125 PRO A N 1
ATOM 897 C CA . PRO A 1 125 ? -23.076 22.101 12.090 1.00 74.38 125 PRO A CA 1
ATOM 898 C C . PRO A 1 125 ? -21.567 22.238 12.261 1.00 74.38 125 PRO A C 1
ATOM 900 O O . PRO A 1 125 ? -20.956 22.799 11.341 1.00 74.38 125 PRO A O 1
ATOM 903 N N . PRO A 1 126 ? -20.993 21.825 13.412 1.00 72.12 126 PRO A N 1
ATOM 904 C CA . PRO A 1 126 ? -19.578 21.995 13.696 1.00 72.12 126 PRO A CA 1
ATOM 905 C C . PRO A 1 126 ? -18.804 21.592 12.455 1.00 72.12 126 PRO A C 1
ATOM 907 O O . PRO A 1 126 ? -18.801 20.421 12.073 1.00 72.12 126 PRO A O 1
ATOM 910 N N . GLN A 1 127 ? -18.273 22.589 11.747 1.00 65.44 127 GLN A N 1
ATOM 911 C CA . GLN A 1 127 ? -17.497 22.321 10.556 1.00 65.44 127 GLN A CA 1
ATOM 912 C C . GLN A 1 127 ? -16.329 21.515 11.086 1.00 65.44 127 GLN A C 1
ATOM 914 O O . GLN A 1 127 ? -15.628 22.010 11.969 1.00 65.44 127 GLN A O 1
ATOM 919 N N . GLU A 1 128 ? -16.206 20.258 10.650 1.00 59.78 128 GLU A N 1
ATOM 920 C CA . GLU A 1 128 ? -15.057 19.421 10.971 1.00 59.78 128 GLU A CA 1
ATOM 921 C C . GLU A 1 128 ? -13.822 20.246 10.628 1.00 59.78 128 GLU A C 1
ATOM 923 O O . GLU A 1 128 ? -13.481 20.420 9.455 1.00 59.78 128 GLU A O 1
ATOM 928 N N . LEU A 1 129 ? -13.237 20.860 11.657 1.00 53.16 129 LEU A N 1
ATOM 929 C CA . LEU A 1 129 ? -12.155 21.806 11.515 1.00 53.16 129 LEU A CA 1
ATOM 930 C C . LEU A 1 129 ? -11.016 21.028 10.882 1.00 53.16 129 LEU A C 1
ATOM 932 O O . LEU A 1 129 ? -10.428 20.161 11.520 1.00 53.16 129 LEU A O 1
ATOM 936 N N . GLY A 1 130 ? -10.791 21.310 9.601 1.00 45.81 130 GLY A N 1
ATOM 937 C CA . GLY A 1 130 ? -9.580 21.004 8.864 1.00 45.81 130 GLY A CA 1
ATOM 938 C C . GLY A 1 130 ? -9.017 19.621 9.138 1.00 45.81 130 GLY A C 1
ATOM 939 O O . GLY A 1 130 ? -8.095 19.462 9.935 1.00 45.81 130 GLY A O 1
ATOM 940 N N . ARG A 1 131 ? -9.505 18.640 8.373 1.00 46.84 131 ARG A N 1
ATOM 941 C CA . ARG A 1 131 ? -8.701 17.494 7.930 1.00 46.84 131 ARG A CA 1
ATOM 942 C C . ARG A 1 131 ? -7.234 17.916 7.838 1.00 46.84 131 ARG A C 1
ATOM 944 O O . ARG A 1 131 ? -6.936 18.854 7.102 1.00 46.84 131 ARG A O 1
ATOM 951 N N . HIS A 1 132 ? -6.373 17.256 8.609 1.00 46.12 132 HIS A N 1
ATOM 952 C CA . HIS A 1 132 ? -4.940 17.530 8.683 1.00 46.12 132 HIS A CA 1
ATOM 953 C C . HIS A 1 132 ? -4.383 17.940 7.303 1.00 46.12 132 HIS A C 1
ATOM 955 O O . HIS A 1 132 ? -4.459 17.138 6.364 1.00 46.12 132 HIS A O 1
ATOM 961 N N . PRO A 1 133 ? -3.887 19.181 7.138 1.00 46.28 133 PRO A N 1
ATOM 962 C CA . PRO A 1 133 ? -3.301 19.629 5.885 1.00 46.28 133 PRO A CA 1
ATOM 963 C C . PRO A 1 133 ? -1.999 18.855 5.685 1.00 46.28 133 PRO A C 1
ATOM 965 O O . PRO A 1 133 ? -1.001 19.140 6.336 1.00 46.28 133 PRO A O 1
ATOM 968 N N . GLY A 1 134 ? -2.009 17.831 4.836 1.00 52.81 134 GLY A N 1
ATOM 969 C CA . GLY A 1 134 ? -0.766 17.137 4.496 1.00 52.81 134 GLY A CA 1
ATOM 970 C C . GLY A 1 134 ? -0.915 15.798 3.792 1.00 52.81 134 GLY A C 1
ATOM 971 O O . GLY A 1 134 ? -0.069 15.468 2.970 1.00 52.81 134 GLY A O 1
ATOM 972 N N . ILE A 1 135 ? -1.988 15.038 4.034 1.00 55.53 135 ILE A N 1
ATOM 973 C CA . ILE A 1 135 ? -2.147 13.726 3.385 1.00 55.53 135 ILE A CA 1
ATOM 974 C C . ILE A 1 135 ? -3.017 13.885 2.140 1.00 55.53 135 ILE A C 1
ATOM 976 O O . ILE A 1 135 ? -4.200 13.539 2.118 1.00 55.53 135 ILE A O 1
ATOM 980 N N . THR A 1 136 ? -2.434 14.459 1.089 1.00 61.47 136 THR A N 1
ATOM 981 C CA . THR A 1 136 ? -2.993 14.357 -0.259 1.00 61.47 136 THR A CA 1
ATOM 982 C C . THR A 1 136 ? -3.012 12.876 -0.612 1.00 61.47 136 THR A C 1
ATOM 984 O O . THR A 1 136 ? -1.958 12.263 -0.774 1.00 61.47 136 THR A O 1
ATOM 987 N N . LEU A 1 137 ? -4.204 12.275 -0.669 1.00 64.94 137 LEU A N 1
ATOM 988 C CA . LEU A 1 137 ? -4.328 10.876 -1.064 1.00 64.94 137 LEU A CA 1
ATOM 989 C C . LEU A 1 137 ? -3.678 10.697 -2.442 1.00 64.94 137 LEU A C 1
ATOM 991 O O . LEU A 1 137 ? -3.930 11.517 -3.334 1.00 64.94 137 LEU A O 1
ATOM 995 N N . PRO A 1 138 ? -2.846 9.663 -2.632 1.00 75.38 138 PRO A N 1
ATOM 996 C CA . PRO A 1 138 ? -2.236 9.426 -3.924 1.00 75.38 138 PRO A CA 1
ATOM 997 C C . PRO A 1 138 ? -3.342 9.171 -4.951 1.00 75.38 138 PRO A C 1
ATOM 999 O O . PRO A 1 138 ? -4.195 8.301 -4.776 1.00 75.38 138 PRO A O 1
ATOM 1002 N N . VAL A 1 139 ? -3.356 9.964 -6.022 1.00 82.31 139 VAL A N 1
ATOM 1003 C CA . VAL A 1 139 ? -4.325 9.802 -7.108 1.00 82.31 139 VAL A CA 1
ATOM 1004 C C . VAL A 1 139 ? -3.994 8.508 -7.845 1.00 82.31 139 VAL A C 1
ATOM 1006 O O . VAL A 1 139 ? -2.920 8.384 -8.439 1.00 82.31 139 VAL A O 1
ATOM 1009 N N . GLN A 1 140 ? -4.915 7.544 -7.813 1.00 86.50 140 GLN A N 1
ATOM 1010 C CA . GLN A 1 140 ? -4.783 6.315 -8.584 1.00 86.50 140 GLN A CA 1
ATOM 1011 C C . GLN A 1 140 ? -4.800 6.664 -10.074 1.00 86.50 140 GLN A C 1
ATOM 1013 O O . GLN A 1 140 ? -5.758 7.243 -10.585 1.00 86.50 140 GLN A O 1
ATOM 1018 N N . ARG A 1 141 ? -3.711 6.343 -10.774 1.00 87.62 141 ARG A N 1
ATOM 1019 C CA . ARG A 1 141 ? -3.608 6.588 -12.213 1.00 87.62 141 ARG A CA 1
ATOM 1020 C C . ARG A 1 141 ? -4.420 5.544 -12.973 1.00 87.62 141 ARG A C 1
ATOM 1022 O O . ARG A 1 141 ? -4.314 4.348 -12.688 1.00 87.62 141 ARG A O 1
ATOM 1029 N N . THR A 1 142 ? -5.188 5.997 -13.961 1.00 90.69 142 THR A N 1
ATOM 1030 C CA . THR A 1 142 ? -5.814 5.112 -14.948 1.00 90.69 142 THR A CA 1
ATOM 1031 C C . THR A 1 142 ? -4.710 4.359 -15.701 1.00 90.69 142 THR A C 1
ATOM 1033 O O . THR A 1 142 ? -3.753 5.010 -16.136 1.00 90.69 142 THR A O 1
ATOM 1036 N N . PRO A 1 143 ? -4.802 3.024 -15.850 1.00 92.44 143 PRO A N 1
ATOM 1037 C CA . PRO A 1 143 ? -3.830 2.255 -16.619 1.00 92.44 143 PRO A CA 1
ATOM 1038 C C . PRO A 1 143 ? -3.661 2.832 -18.036 1.00 92.44 143 PRO A C 1
ATOM 1040 O O . PRO A 1 143 ? -4.668 3.049 -18.718 1.00 92.44 143 PRO A O 1
ATOM 1043 N N . PRO A 1 144 ? -2.427 3.093 -18.507 1.00 93.12 144 PRO A N 1
ATOM 1044 C CA . PRO A 1 144 ? -2.181 3.443 -19.904 1.00 93.12 144 PRO A CA 1
ATOM 1045 C C . PRO A 1 144 ? -2.639 2.310 -20.835 1.00 93.12 144 PRO A C 1
ATOM 1047 O O . PRO A 1 144 ? -2.522 1.154 -20.447 1.00 93.12 144 PRO A O 1
ATOM 1050 N N . PRO A 1 145 ? -3.068 2.571 -22.083 1.00 94.69 145 PRO A N 1
ATOM 1051 C CA . PRO A 1 145 ? -3.546 1.515 -22.987 1.00 94.69 145 PRO A CA 1
ATOM 1052 C C . PRO A 1 145 ? -2.527 0.405 -23.303 1.00 94.69 145 PRO A C 1
ATOM 1054 O O . PRO A 1 145 ? -2.918 -0.685 -23.704 1.00 94.69 145 PRO A O 1
ATOM 1057 N N . SER A 1 146 ? -1.228 0.677 -23.151 1.00 94.81 146 SER A N 1
ATOM 1058 C CA . SER A 1 146 ? -0.128 -0.198 -23.578 1.00 94.81 146 SER A CA 1
ATOM 1059 C C . SER A 1 146 ? 0.739 -0.724 -22.426 1.00 94.81 146 SER A C 1
ATOM 1061 O O . SER A 1 146 ? 1.931 -0.958 -22.620 1.00 94.81 146 SER A O 1
ATOM 1063 N N . TYR A 1 14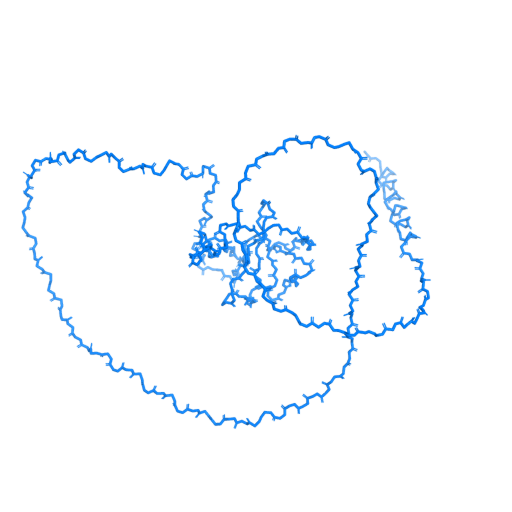7 ? 0.192 -0.861 -21.216 1.00 94.44 147 TYR A N 1
ATOM 1064 C CA . TYR A 1 147 ? 0.954 -1.409 -20.089 1.00 94.44 147 TYR A CA 1
ATOM 1065 C C . TYR A 1 147 ? 1.129 -2.929 -20.202 1.00 94.44 147 TYR A C 1
ATOM 1067 O O . TYR A 1 147 ? 0.236 -3.633 -20.674 1.00 94.44 147 TYR A O 1
ATOM 1075 N N . ARG A 1 148 ? 2.273 -3.439 -19.738 1.00 93.81 148 ARG A N 1
ATOM 1076 C CA . ARG A 1 148 ? 2.520 -4.886 -19.626 1.00 93.81 148 ARG A CA 1
ATOM 1077 C C . ARG A 1 148 ? 2.337 -5.386 -18.206 1.00 93.81 148 ARG A C 1
ATOM 1079 O O . ARG A 1 148 ? 1.816 -6.477 -17.998 1.00 93.81 148 ARG A O 1
ATOM 1086 N N . VAL A 1 149 ? 2.785 -4.592 -17.237 1.00 93.88 149 VAL A N 1
ATOM 1087 C CA . VAL A 1 149 ? 2.825 -4.978 -15.827 1.00 93.88 149 VAL A CA 1
ATOM 1088 C C . VAL A 1 149 ? 2.384 -3.797 -14.971 1.00 93.88 149 VAL A C 1
ATOM 1090 O O . VAL A 1 149 ? 2.805 -2.665 -15.204 1.00 93.88 149 VAL A O 1
ATOM 1093 N N . ALA A 1 150 ? 1.528 -4.063 -13.987 1.00 94.75 150 ALA A N 1
ATOM 1094 C CA . ALA A 1 150 ? 1.206 -3.126 -12.919 1.00 94.75 150 ALA A CA 1
ATOM 1095 C C . ALA A 1 150 ? 1.941 -3.577 -11.654 1.00 94.75 150 ALA A C 1
ATOM 1097 O O . ALA A 1 150 ? 1.759 -4.706 -11.205 1.00 94.75 150 ALA A O 1
ATOM 1098 N N . VAL A 1 151 ? 2.777 -2.708 -11.093 1.00 96.06 151 VAL A N 1
ATOM 1099 C CA . VAL A 1 151 ? 3.546 -2.981 -9.873 1.00 96.06 151 VAL A CA 1
ATOM 1100 C C . VAL A 1 151 ? 3.125 -1.992 -8.800 1.00 96.06 151 VAL A C 1
ATOM 1102 O O . VAL A 1 151 ? 2.835 -0.836 -9.098 1.00 96.06 151 VAL A O 1
ATOM 1105 N N . ARG A 1 152 ? 3.057 -2.424 -7.541 1.00 97.06 152 ARG A N 1
ATOM 1106 C CA . ARG A 1 152 ? 2.741 -1.510 -6.443 1.00 97.06 152 ARG A CA 1
ATOM 1107 C C . ARG A 1 152 ? 3.928 -0.591 -6.170 1.00 97.06 152 ARG A C 1
ATOM 1109 O O . ARG A 1 152 ? 5.055 -1.041 -5.980 1.00 97.06 152 ARG A O 1
ATOM 1116 N N . LYS A 1 153 ? 3.659 0.706 -6.139 1.00 96.75 153 LYS A N 1
ATOM 1117 C CA . LYS A 1 153 ? 4.610 1.759 -5.807 1.00 96.75 153 LYS A CA 1
ATOM 1118 C C . LYS A 1 153 ? 4.802 1.836 -4.295 1.00 96.75 153 LYS A C 1
ATOM 1120 O O . LYS A 1 153 ? 3.831 1.729 -3.552 1.00 96.75 153 LYS A O 1
ATOM 1125 N N . GLY A 1 154 ? 6.032 2.077 -3.853 1.00 97.06 154 GLY A N 1
ATOM 1126 C CA . GLY A 1 154 ? 6.406 2.114 -2.433 1.00 97.06 154 GLY A CA 1
ATOM 1127 C C . GLY A 1 154 ? 7.129 0.844 -1.995 1.00 97.06 154 GLY A C 1
ATOM 1128 O O . GLY A 1 154 ? 7.488 0.029 -2.840 1.00 97.06 154 GLY A O 1
ATOM 1129 N N . LEU A 1 155 ? 7.360 0.700 -0.690 1.00 98.38 155 LEU A N 1
ATOM 1130 C CA . LEU A 1 155 ? 8.057 -0.437 -0.085 1.00 98.38 155 LEU A CA 1
ATOM 1131 C C . LEU A 1 155 ? 7.036 -1.488 0.366 1.00 98.38 155 LEU A C 1
ATOM 1133 O O . LEU A 1 155 ? 6.223 -1.222 1.249 1.00 98.38 155 LEU A O 1
ATOM 1137 N N . TRP A 1 156 ? 7.088 -2.677 -0.229 1.00 98.56 156 TRP A N 1
ATOM 1138 C CA . TRP A 1 156 ? 6.150 -3.777 0.015 1.00 98.56 156 TRP A CA 1
ATOM 1139 C C . TRP A 1 156 ? 6.890 -5.051 0.424 1.00 98.56 156 TRP A C 1
ATOM 1141 O O . TRP A 1 156 ? 8.045 -5.244 0.054 1.00 98.56 156 TRP A O 1
ATOM 1151 N N . ASN A 1 157 ? 6.243 -5.945 1.166 1.00 98.56 157 ASN A N 1
ATOM 1152 C CA . ASN A 1 157 ? 6.738 -7.310 1.382 1.00 98.56 157 ASN A CA 1
ATOM 1153 C C . ASN A 1 157 ? 5.885 -8.332 0.605 1.00 98.56 157 ASN A C 1
ATOM 1155 O O . ASN A 1 157 ? 4.855 -7.989 0.025 1.00 98.56 157 ASN A O 1
ATOM 1159 N N . ARG A 1 158 ? 6.282 -9.608 0.612 1.00 98.50 158 ARG A N 1
ATOM 1160 C CA . ARG A 1 158 ? 5.561 -10.691 -0.082 1.00 98.50 158 ARG A CA 1
ATOM 1161 C C . ARG A 1 158 ? 4.138 -10.918 0.430 1.00 98.50 158 ARG A C 1
ATOM 1163 O O . ARG A 1 158 ? 3.276 -11.331 -0.339 1.00 98.50 158 ARG A O 1
ATOM 1170 N N . ARG A 1 159 ? 3.880 -10.665 1.718 1.00 98.38 159 ARG A N 1
ATOM 1171 C CA . ARG A 1 159 ? 2.531 -10.739 2.301 1.00 98.38 159 ARG A CA 1
ATOM 1172 C C . ARG A 1 159 ? 1.631 -9.628 1.754 1.00 98.38 159 ARG A C 1
ATOM 1174 O O . ARG A 1 159 ? 0.426 -9.827 1.673 1.00 98.38 159 ARG A O 1
ATOM 1181 N N . GLY A 1 160 ? 2.199 -8.500 1.340 1.00 98.31 160 GLY A N 1
ATOM 1182 C CA . GLY A 1 160 ? 1.473 -7.313 0.899 1.00 98.31 160 GLY A CA 1
ATOM 1183 C C . GLY A 1 160 ? 1.455 -6.184 1.925 1.00 98.31 160 GLY A C 1
ATOM 1184 O O . GLY A 1 160 ? 0.688 -5.242 1.759 1.00 98.31 160 GLY A O 1
ATOM 1185 N N . ASP A 1 161 ? 2.267 -6.229 2.975 1.00 98.38 161 ASP A N 1
ATOM 1186 C CA . ASP A 1 161 ? 2.357 -5.111 3.915 1.00 98.38 161 ASP A CA 1
ATOM 1187 C C . ASP A 1 161 ? 3.121 -3.957 3.280 1.00 98.38 161 ASP A C 1
ATOM 1189 O O . ASP A 1 161 ? 4.121 -4.169 2.589 1.00 98.38 161 ASP A O 1
ATOM 1193 N N . HIS A 1 162 ? 2.638 -2.744 3.521 1.00 98.31 162 HIS A N 1
ATOM 1194 C CA . HIS A 1 162 ? 3.227 -1.523 2.995 1.00 98.31 162 HIS A CA 1
ATOM 1195 C C . HIS A 1 162 ? 3.974 -0.783 4.095 1.00 98.31 162 HIS A C 1
ATOM 1197 O O . HIS A 1 162 ? 3.415 -0.528 5.164 1.00 98.31 162 HIS A O 1
ATOM 1203 N N . LEU A 1 163 ? 5.210 -0.389 3.809 1.00 98.19 163 LEU A N 1
ATOM 1204 C CA . LEU A 1 163 ? 5.975 0.507 4.657 1.00 98.19 163 LEU A CA 1
ATOM 1205 C C . LEU A 1 163 ? 5.813 1.942 4.149 1.00 98.19 163 LEU A C 1
ATOM 1207 O O . LEU A 1 163 ? 6.259 2.280 3.050 1.00 98.19 163 LEU A O 1
ATOM 1211 N N . THR A 1 164 ? 5.164 2.788 4.949 1.00 96.94 164 THR A N 1
ATOM 1212 C CA . THR A 1 164 ? 4.977 4.200 4.608 1.00 96.94 164 THR A CA 1
ATOM 1213 C C . THR A 1 164 ? 6.299 4.963 4.671 1.00 96.94 164 THR A C 1
ATOM 1215 O O . THR A 1 164 ? 7.258 4.542 5.320 1.00 96.94 164 THR A O 1
ATOM 1218 N N . VAL A 1 165 ? 6.346 6.127 4.017 1.00 94.94 165 VAL A N 1
ATOM 1219 C CA . VAL A 1 165 ? 7.523 7.017 4.030 1.00 94.94 165 VAL A CA 1
ATOM 1220 C C . VAL A 1 165 ? 7.869 7.469 5.454 1.00 94.94 165 VAL A C 1
ATOM 1222 O O . VAL A 1 165 ? 9.040 7.611 5.790 1.00 94.94 165 VAL A O 1
ATOM 1225 N N . ASP A 1 166 ? 6.852 7.605 6.306 1.00 95.88 166 ASP A N 1
ATOM 1226 C CA . ASP A 1 166 ? 6.991 7.966 7.719 1.00 95.88 166 ASP A CA 1
ATOM 1227 C C . ASP A 1 166 ? 7.440 6.785 8.605 1.00 95.88 166 ASP A C 1
ATOM 1229 O O . ASP A 1 166 ? 7.631 6.940 9.809 1.00 95.88 166 ASP A O 1
ATOM 1233 N N . GLY A 1 167 ? 7.621 5.592 8.026 1.00 96.56 167 GLY A N 1
ATOM 1234 C CA . GLY A 1 167 ? 8.144 4.416 8.716 1.00 96.56 167 GLY A CA 1
ATOM 1235 C C . GLY A 1 167 ? 7.105 3.577 9.460 1.00 96.56 167 GLY A C 1
ATOM 1236 O O . GLY A 1 167 ? 7.510 2.728 10.256 1.00 96.56 167 GLY A O 1
ATOM 1237 N N . PHE A 1 168 ? 5.811 3.779 9.196 1.00 98.00 168 PHE A N 1
ATOM 1238 C CA . PHE A 1 168 ? 4.728 2.960 9.747 1.00 98.00 168 PHE A CA 1
ATOM 1239 C C . PHE A 1 168 ? 4.409 1.770 8.847 1.00 98.00 168 PHE A C 1
ATOM 1241 O O . PHE A 1 168 ? 4.489 1.862 7.619 1.00 98.00 168 PHE A O 1
ATOM 1248 N N . VAL A 1 169 ? 3.983 0.669 9.459 1.00 98.00 169 VAL A N 1
ATOM 1249 C CA . VAL A 1 169 ? 3.522 -0.521 8.737 1.00 98.00 169 VAL A CA 1
ATOM 1250 C C . VAL A 1 169 ? 2.008 -0.464 8.554 1.00 98.00 169 VAL A C 1
ATOM 1252 O O . VAL A 1 169 ? 1.259 -0.192 9.493 1.00 98.00 169 VAL A O 1
ATOM 1255 N N . VAL A 1 170 ? 1.558 -0.734 7.332 1.00 97.75 170 VAL A N 1
ATOM 1256 C CA . VAL A 1 170 ? 0.149 -0.937 6.988 1.00 97.75 170 VAL A CA 1
ATOM 1257 C C . VAL A 1 170 ? -0.030 -2.391 6.580 1.00 97.75 170 VAL A C 1
ATOM 1259 O O . VAL A 1 170 ? 0.454 -2.813 5.525 1.00 97.75 170 VAL A O 1
ATOM 1262 N N . TYR A 1 171 ? -0.738 -3.157 7.404 1.00 97.81 171 TYR A N 1
ATOM 1263 C CA . TYR A 1 171 ? -0.946 -4.577 7.153 1.00 97.81 171 TYR A CA 1
ATOM 1264 C C . TYR A 1 171 ? -1.928 -4.837 6.017 1.00 97.81 171 TYR A C 1
ATOM 1266 O O . TYR A 1 171 ? -3.009 -4.247 5.955 1.00 97.81 171 TYR A O 1
ATOM 1274 N N . ALA A 1 172 ? -1.583 -5.801 5.161 1.00 97.69 172 ALA A N 1
ATOM 1275 C CA . ALA A 1 172 ? -2.545 -6.352 4.219 1.00 97.69 172 ALA A CA 1
ATOM 1276 C C . ALA A 1 172 ? -3.671 -7.083 4.970 1.00 97.69 172 ALA A C 1
ATOM 1278 O O . ALA A 1 172 ? -3.380 -7.907 5.855 1.00 97.69 172 ALA A O 1
ATOM 1279 N N . PRO A 1 173 ? -4.945 -6.826 4.621 1.00 96.88 173 PRO A N 1
ATOM 1280 C CA . PRO A 1 173 ? -6.045 -7.638 5.109 1.00 96.88 173 PRO A CA 1
ATOM 1281 C C . PRO A 1 173 ? -5.942 -9.053 4.520 1.00 96.88 173 PRO A C 1
ATOM 1283 O O . PRO A 1 173 ? -5.298 -9.278 3.494 1.00 96.88 173 PRO A O 1
ATOM 1286 N N . VAL A 1 174 ? -6.542 -10.031 5.202 1.00 96.56 174 VAL A N 1
ATOM 1287 C CA . VAL A 1 174 ? -6.360 -11.466 4.903 1.00 96.56 174 VAL A CA 1
ATOM 1288 C C . VAL A 1 174 ? -6.795 -11.829 3.480 1.00 96.56 174 VAL A C 1
ATOM 1290 O O . VAL A 1 174 ? -6.164 -12.660 2.838 1.00 96.56 174 VAL A O 1
ATOM 1293 N N . ASP A 1 175 ? -7.835 -11.177 2.968 1.00 97.06 175 ASP A N 1
ATOM 1294 C CA . ASP A 1 175 ? -8.367 -11.346 1.613 1.00 97.06 175 ASP A CA 1
ATOM 1295 C C . ASP A 1 175 ? -7.459 -10.772 0.512 1.00 97.06 175 ASP A C 1
ATOM 1297 O O . ASP A 1 175 ? -7.673 -11.044 -0.668 1.00 97.06 175 ASP A O 1
ATOM 1301 N N . ARG A 1 176 ? -6.444 -9.984 0.884 1.00 97.19 176 ARG A N 1
ATOM 1302 C CA . ARG A 1 176 ? -5.482 -9.351 -0.035 1.00 97.19 176 ARG A CA 1
ATOM 1303 C C . ARG A 1 176 ? -4.035 -9.718 0.252 1.00 97.19 176 ARG A C 1
ATOM 1305 O O . ARG A 1 176 ? -3.129 -9.104 -0.316 1.00 97.19 176 ARG A O 1
ATOM 1312 N N . ALA A 1 177 ? -3.821 -10.679 1.143 1.00 98.06 177 ALA A N 1
ATOM 1313 C CA . ALA A 1 177 ? -2.496 -11.167 1.456 1.00 98.06 177 ALA A CA 1
ATOM 1314 C C . ALA A 1 177 ? -1.952 -12.030 0.306 1.00 98.06 177 ALA A C 1
ATOM 1316 O O . ALA A 1 177 ? -2.699 -12.775 -0.324 1.00 98.06 177 ALA A O 1
ATOM 1317 N N . TYR A 1 178 ? -0.643 -11.950 0.072 1.00 98.06 178 TYR A N 1
ATOM 1318 C CA . TYR A 1 178 ? 0.092 -12.709 -0.950 1.00 98.06 178 TYR A CA 1
ATOM 1319 C C . TYR A 1 178 ? -0.422 -12.521 -2.389 1.00 98.06 178 TYR A C 1
ATOM 1321 O O . TYR A 1 178 ? -0.740 -13.499 -3.066 1.00 98.06 178 TYR A O 1
ATOM 1329 N N . PRO A 1 179 ? -0.506 -11.274 -2.881 1.00 97.38 179 PRO A N 1
ATOM 1330 C CA . PRO A 1 179 ? -0.912 -11.021 -4.255 1.00 97.38 179 PRO A CA 1
ATOM 1331 C C . PRO A 1 179 ? 0.189 -11.465 -5.241 1.00 97.38 179 PRO A C 1
ATOM 1333 O O . PRO A 1 179 ? 1.384 -11.388 -4.931 1.00 97.38 179 PRO A O 1
ATOM 1336 N N . ASP A 1 180 ? -0.204 -11.925 -6.432 1.00 96.75 180 ASP A N 1
ATOM 1337 C CA . ASP A 1 180 ? 0.709 -12.549 -7.405 1.00 96.75 180 ASP A CA 1
ATOM 1338 C C . ASP A 1 180 ? 1.877 -11.635 -7.806 1.00 96.75 180 ASP A C 1
ATOM 1340 O O . ASP A 1 180 ? 3.000 -12.109 -7.996 1.00 96.75 180 ASP A O 1
ATOM 1344 N N . GLU A 1 181 ? 1.648 -10.321 -7.893 1.00 96.06 181 GLU A N 1
ATOM 1345 C CA . GLU A 1 181 ? 2.674 -9.341 -8.252 1.00 96.06 181 GLU A CA 1
ATOM 1346 C C . GLU A 1 181 ? 3.775 -9.180 -7.191 1.00 96.06 181 GLU A C 1
ATOM 1348 O O . GLU A 1 181 ? 4.861 -8.694 -7.507 1.00 96.06 181 GLU A O 1
ATOM 1353 N N . LEU A 1 182 ? 3.528 -9.605 -5.946 1.00 97.88 182 LEU A N 1
ATOM 1354 C CA . LEU A 1 182 ? 4.494 -9.530 -4.848 1.00 97.88 182 LEU A CA 1
ATOM 1355 C C . LEU A 1 182 ? 5.160 -10.878 -4.541 1.00 97.88 182 LEU A C 1
ATOM 1357 O O . LEU A 1 182 ? 5.931 -10.972 -3.589 1.00 97.88 182 LEU A O 1
ATOM 1361 N N . ARG A 1 183 ? 4.927 -11.929 -5.336 1.00 97.88 183 ARG A N 1
ATOM 1362 C CA . ARG A 1 183 ? 5.485 -13.272 -5.072 1.00 97.88 183 ARG A CA 1
ATOM 1363 C C . ARG A 1 183 ? 7.012 -13.300 -4.944 1.00 97.88 183 ARG A C 1
ATOM 1365 O O . ARG A 1 183 ? 7.545 -14.069 -4.147 1.00 97.88 183 ARG A O 1
ATOM 1372 N N . ASP A 1 184 ? 7.689 -12.441 -5.704 1.00 97.88 184 ASP A N 1
ATOM 1373 C CA . ASP A 1 184 ? 9.150 -12.367 -5.782 1.00 97.88 184 ASP A CA 1
ATOM 1374 C C . ASP A 1 184 ? 9.745 -11.400 -4.744 1.00 97.88 184 ASP A C 1
ATOM 1376 O O . ASP A 1 184 ? 10.956 -11.170 -4.745 1.00 97.88 184 ASP A O 1
ATOM 1380 N N . TYR A 1 185 ? 8.912 -10.766 -3.911 1.00 98.31 185 TYR A N 1
ATOM 1381 C CA . TYR A 1 185 ? 9.337 -9.828 -2.869 1.00 98.31 185 TYR A CA 1
ATOM 1382 C C . TYR A 1 185 ? 9.877 -10.573 -1.637 1.00 98.31 185 TYR A C 1
ATOM 1384 O O . TYR A 1 185 ? 9.591 -11.763 -1.451 1.00 98.31 185 TYR A O 1
ATOM 1392 N N . PRO A 1 186 ? 10.671 -9.902 -0.779 1.00 98.44 186 PRO A N 1
ATOM 1393 C CA . PRO A 1 186 ? 11.156 -10.497 0.461 1.00 98.44 186 PRO A CA 1
ATOM 1394 C C . PRO A 1 186 ? 10.001 -10.954 1.359 1.00 98.44 186 PRO A C 1
ATOM 1396 O O . PRO A 1 186 ? 8.920 -10.359 1.385 1.00 98.44 186 PRO A O 1
ATOM 1399 N N . ALA A 1 187 ? 10.239 -12.027 2.115 1.00 98.38 187 ALA A N 1
ATOM 1400 C CA . ALA A 1 187 ? 9.307 -12.471 3.143 1.00 98.38 187 ALA A CA 1
ATOM 1401 C C . ALA A 1 187 ? 9.140 -11.396 4.229 1.00 98.38 187 ALA A C 1
ATOM 1403 O O . ALA A 1 187 ? 10.039 -10.592 4.472 1.00 98.38 187 ALA A O 1
ATOM 1404 N N . GLU A 1 188 ? 8.010 -11.434 4.923 1.00 97.06 188 GLU A N 1
ATOM 1405 C CA . GLU A 1 188 ? 7.608 -10.479 5.956 1.00 97.06 188 GLU A CA 1
ATOM 1406 C C . GLU A 1 188 ? 8.654 -10.286 7.068 1.00 97.06 188 GLU A C 1
ATOM 1408 O O . GLU A 1 188 ? 8.836 -9.170 7.538 1.00 97.06 188 GLU A O 1
ATOM 1413 N N . ALA A 1 189 ? 9.393 -11.339 7.430 1.00 97.44 189 ALA A N 1
ATOM 1414 C CA . ALA A 1 189 ? 10.454 -11.291 8.442 1.00 97.44 189 ALA A CA 1
ATOM 1415 C C . ALA A 1 189 ? 11.830 -10.859 7.896 1.00 97.44 189 ALA A C 1
ATOM 1417 O O . ALA A 1 189 ? 12.775 -10.707 8.664 1.00 97.44 189 ALA A O 1
ATOM 1418 N N . VAL A 1 190 ? 11.970 -10.723 6.574 1.00 98.25 190 VAL A N 1
ATOM 1419 C CA . VAL A 1 190 ? 13.232 -10.353 5.913 1.00 98.25 190 VAL A CA 1
ATOM 1420 C C . VAL A 1 190 ? 13.275 -8.850 5.676 1.00 98.25 190 VAL A C 1
ATOM 1422 O O . VAL A 1 190 ? 14.255 -8.201 6.040 1.00 98.25 190 VAL A O 1
ATOM 1425 N N . GLY A 1 191 ? 12.212 -8.283 5.104 1.00 98.25 191 GLY A N 1
ATOM 1426 C CA . GLY A 1 191 ? 12.148 -6.853 4.844 1.00 98.25 191 GLY A CA 1
ATOM 1427 C C . GLY A 1 191 ? 11.100 -6.455 3.819 1.00 98.25 191 GLY A C 1
ATOM 1428 O O . GLY A 1 191 ? 10.133 -7.170 3.565 1.00 98.25 191 GLY A O 1
ATOM 1429 N N . TYR A 1 192 ? 11.326 -5.287 3.235 1.00 98.69 192 TYR A N 1
ATOM 1430 C CA . TYR A 1 192 ? 10.483 -4.655 2.236 1.00 98.69 192 TYR A CA 1
ATOM 1431 C C . TYR A 1 192 ? 11.323 -4.357 1.005 1.00 98.69 192 TYR A C 1
ATOM 1433 O O . TYR A 1 192 ? 12.507 -4.055 1.122 1.00 98.69 192 TYR A O 1
ATOM 1441 N N . ARG A 1 193 ? 10.713 -4.409 -0.171 1.00 98.62 193 ARG A N 1
ATOM 1442 C CA . ARG A 1 193 ? 11.338 -4.027 -1.432 1.00 98.62 193 ARG A CA 1
ATOM 1443 C C . ARG A 1 193 ? 10.442 -3.056 -2.167 1.00 98.62 193 ARG A C 1
ATOM 1445 O O . ARG A 1 193 ? 9.224 -3.149 -2.047 1.00 98.62 193 ARG A O 1
ATOM 1452 N N . ASP A 1 194 ? 11.016 -2.125 -2.909 1.00 98.00 194 ASP A N 1
ATOM 1453 C CA . ASP A 1 194 ? 10.244 -1.263 -3.790 1.00 98.00 194 ASP A CA 1
ATOM 1454 C C . ASP A 1 194 ? 10.193 -1.784 -5.232 1.00 98.00 194 ASP A C 1
ATOM 1456 O O . ASP A 1 194 ? 10.846 -2.756 -5.613 1.00 98.00 194 ASP A O 1
ATOM 1460 N N . HIS A 1 195 ? 9.373 -1.138 -6.054 1.00 96.25 195 HIS A N 1
ATOM 1461 C CA . HIS A 1 195 ? 9.284 -1.396 -7.493 1.00 96.25 195 HIS A CA 1
ATOM 1462 C C . HIS A 1 195 ? 10.594 -1.182 -8.285 1.00 96.25 195 HIS A C 1
ATOM 1464 O O . HIS A 1 195 ? 10.684 -1.655 -9.416 1.00 96.25 195 HIS A O 1
ATOM 1470 N N . HIS A 1 196 ? 11.604 -0.507 -7.722 1.00 96.81 196 HIS A N 1
ATOM 1471 C CA . HIS A 1 196 ? 12.935 -0.346 -8.318 1.00 96.81 196 HIS A CA 1
ATOM 1472 C C . HIS A 1 196 ? 13.943 -1.394 -7.817 1.00 96.81 196 HIS A C 1
ATOM 1474 O O . HIS A 1 196 ? 15.091 -1.401 -8.260 1.00 96.81 196 HIS A O 1
ATOM 1480 N N . GLY A 1 197 ? 13.528 -2.289 -6.917 1.00 97.25 197 GLY A N 1
ATOM 1481 C CA . GLY A 1 197 ? 14.382 -3.314 -6.327 1.00 97.25 197 GLY A CA 1
ATOM 1482 C C . GLY A 1 197 ? 15.194 -2.843 -5.120 1.00 97.25 197 GLY A C 1
ATOM 1483 O O . GLY A 1 197 ? 16.029 -3.603 -4.639 1.00 97.25 197 GLY A O 1
ATOM 1484 N N . ALA A 1 198 ? 14.968 -1.630 -4.607 1.00 98.25 198 ALA A N 1
ATOM 1485 C CA . ALA A 1 198 ? 15.596 -1.174 -3.375 1.00 98.25 198 ALA A CA 1
ATOM 1486 C C . ALA A 1 198 ? 14.973 -1.902 -2.179 1.00 98.25 198 ALA A C 1
ATOM 1488 O O . ALA A 1 198 ? 13.753 -1.895 -2.003 1.00 98.25 198 ALA A O 1
ATOM 1489 N N . GLU A 1 199 ? 15.815 -2.532 -1.362 1.00 98.31 199 GLU A N 1
ATOM 1490 C CA . GLU A 1 199 ? 15.392 -3.315 -0.203 1.00 98.31 199 GLU A CA 1
ATOM 1491 C C . GLU A 1 199 ? 15.697 -2.590 1.111 1.00 98.31 199 GLU A C 1
ATOM 1493 O O . GLU A 1 199 ? 16.737 -1.953 1.278 1.00 98.31 199 GLU A O 1
ATOM 1498 N N . VAL A 1 200 ? 14.780 -2.715 2.067 1.00 98.31 200 VAL A N 1
ATOM 1499 C CA . VAL A 1 200 ? 14.923 -2.246 3.444 1.00 98.31 200 VAL A CA 1
ATOM 1500 C C . VAL A 1 200 ? 14.691 -3.437 4.360 1.00 98.31 200 VAL A C 1
ATOM 1502 O O . VAL A 1 200 ? 13.637 -4.070 4.303 1.00 98.31 200 VAL A O 1
ATOM 1505 N N . GLY A 1 201 ? 15.670 -3.739 5.213 1.00 98.31 201 GLY A N 1
ATOM 1506 C CA . GLY A 1 201 ? 15.569 -4.835 6.175 1.00 98.31 201 GLY A CA 1
ATOM 1507 C C . GLY A 1 201 ? 14.388 -4.667 7.131 1.00 98.31 201 GLY A C 1
ATOM 1508 O O . GLY A 1 201 ? 13.971 -3.549 7.453 1.00 98.31 201 GLY A O 1
ATOM 1509 N N . TYR A 1 202 ? 13.847 -5.794 7.585 1.00 97.69 202 TYR A N 1
ATOM 1510 C CA . TYR A 1 202 ? 12.795 -5.801 8.589 1.00 97.69 202 TYR A CA 1
ATOM 1511 C C . TYR A 1 202 ? 13.298 -5.156 9.885 1.00 97.69 202 TYR A C 1
ATOM 1513 O O . TYR A 1 202 ? 14.369 -5.486 10.392 1.00 97.69 202 TYR A O 1
ATOM 1521 N N . LEU A 1 203 ? 12.500 -4.236 10.419 1.00 97.56 203 LEU A N 1
ATOM 1522 C CA . LEU A 1 203 ? 12.697 -3.609 11.719 1.00 97.56 203 LEU A CA 1
ATOM 1523 C C . LEU A 1 203 ? 11.353 -3.603 12.436 1.00 97.56 203 LEU A C 1
ATOM 1525 O O . LEU A 1 203 ? 10.314 -3.487 11.781 1.00 97.56 203 LEU A O 1
ATOM 1529 N N . ASP A 1 204 ? 11.391 -3.699 13.763 1.00 97.38 204 ASP A N 1
ATOM 1530 C CA . ASP A 1 204 ? 10.197 -3.518 14.578 1.00 97.38 204 ASP A CA 1
ATOM 1531 C C . ASP A 1 204 ? 9.730 -2.065 14.447 1.00 97.38 204 ASP A C 1
ATOM 1533 O O . ASP A 1 204 ? 10.478 -1.121 14.725 1.00 97.38 204 ASP A O 1
ATOM 1537 N N . ARG A 1 205 ? 8.532 -1.886 13.894 1.00 97.06 205 ARG A N 1
ATOM 1538 C CA . ARG A 1 205 ? 7.999 -0.592 13.470 1.00 97.06 205 ARG A CA 1
ATOM 1539 C C . ARG A 1 205 ? 6.552 -0.473 13.923 1.00 97.06 205 ARG A C 1
ATOM 1541 O O . ARG A 1 205 ? 5.817 -1.456 13.849 1.00 97.06 205 ARG A O 1
ATOM 1548 N N . PRO A 1 206 ? 6.120 0.724 14.344 1.00 97.81 206 PRO A N 1
ATOM 1549 C CA . PRO A 1 206 ? 4.742 0.929 14.748 1.00 97.81 206 PRO A CA 1
ATOM 1550 C C . PRO A 1 206 ? 3.785 0.740 13.567 1.00 97.81 206 PRO A C 1
ATOM 1552 O O . PRO A 1 206 ? 4.080 1.079 12.417 1.00 97.81 206 PRO A O 1
ATOM 1555 N N . GLU A 1 207 ? 2.601 0.234 13.879 1.00 97.06 207 GLU A N 1
ATOM 1556 C CA . GLU A 1 207 ? 1.491 0.130 12.939 1.00 97.06 207 GLU A CA 1
ATOM 1557 C C . GLU A 1 207 ? 0.846 1.502 12.728 1.00 97.06 207 GLU A C 1
ATOM 1559 O O . GLU A 1 207 ? 0.780 2.316 13.653 1.00 97.06 207 GLU A O 1
ATOM 1564 N N . LEU A 1 208 ? 0.333 1.764 11.524 1.00 96.19 208 LEU A N 1
ATOM 1565 C CA . LEU A 1 208 ? -0.376 3.011 11.243 1.00 96.19 208 LEU A CA 1
ATOM 1566 C C . LEU A 1 208 ? -1.772 2.994 11.904 1.00 96.19 208 LEU A C 1
ATOM 1568 O O . LEU A 1 208 ? -2.632 2.224 11.453 1.00 96.19 208 LEU A O 1
ATOM 1572 N N . PRO A 1 209 ? -2.062 3.854 12.903 1.00 94.12 209 PRO A N 1
ATOM 1573 C CA . PRO A 1 209 ? -3.307 3.786 13.674 1.00 94.12 209 PRO A CA 1
ATOM 1574 C C . PRO A 1 209 ? -4.580 3.929 12.832 1.00 94.12 209 PRO A C 1
ATOM 1576 O O . PRO A 1 209 ? -5.624 3.380 13.176 1.00 94.12 209 PRO A O 1
ATOM 1579 N N . GLU A 1 210 ? -4.516 4.669 11.724 1.00 93.94 210 GLU A N 1
ATOM 1580 C CA . GLU A 1 210 ? -5.637 4.880 10.809 1.00 93.94 210 GLU A CA 1
ATOM 1581 C C . GLU A 1 210 ? -6.002 3.631 10.005 1.00 93.94 210 GLU A C 1
ATOM 1583 O O . GLU A 1 210 ? -7.147 3.514 9.563 1.00 93.94 210 GLU A O 1
ATOM 1588 N N . SER A 1 211 ? -5.045 2.724 9.807 1.00 95.12 211 SER A N 1
ATOM 1589 C CA . SER A 1 211 ? -5.242 1.482 9.054 1.00 95.12 211 SER A CA 1
ATOM 1590 C C . SER A 1 211 ? -5.844 0.353 9.894 1.00 95.12 211 SER A C 1
ATOM 1592 O O . SER A 1 211 ? -6.300 -0.649 9.343 1.00 95.12 211 SER A O 1
ATOM 1594 N N . LEU A 1 212 ? -5.900 0.524 11.218 1.00 93.12 212 LEU A N 1
ATOM 1595 C CA . LEU A 1 212 ? -6.390 -0.492 12.139 1.00 93.12 212 LEU A CA 1
ATOM 1596 C C . LEU A 1 212 ? -7.869 -0.292 12.491 1.00 93.12 212 LEU A C 1
ATOM 1598 O O . LEU A 1 212 ? -8.313 0.844 12.697 1.00 93.12 212 LEU A O 1
ATOM 1602 N N . PRO A 1 213 ? -8.648 -1.380 12.624 1.00 93.25 213 PRO A N 1
ATOM 1603 C CA . PRO A 1 213 ? -9.970 -1.324 13.237 1.00 93.25 213 PRO A CA 1
ATOM 1604 C C . PRO A 1 213 ? -9.880 -0.824 14.686 1.00 93.25 213 PRO A C 1
ATOM 1606 O O . PRO A 1 213 ? -9.018 -1.259 15.450 1.00 93.25 213 PRO A O 1
ATOM 1609 N N . ARG A 1 214 ? -10.794 0.060 15.104 1.00 92.81 214 ARG A N 1
ATOM 1610 C CA . ARG A 1 214 ? -10.843 0.579 16.485 1.00 92.81 214 ARG A CA 1
ATOM 1611 C C . ARG A 1 214 ? -12.228 0.370 17.079 1.00 92.81 214 ARG A C 1
ATOM 1613 O O . ARG A 1 214 ? -13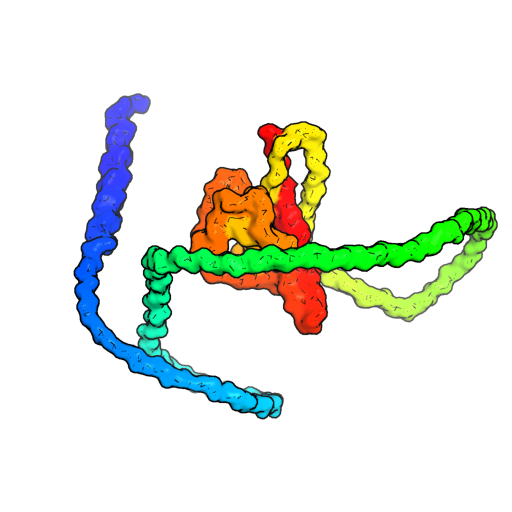.212 0.836 16.521 1.00 92.81 214 ARG A O 1
ATOM 1620 N N . PHE A 1 215 ? -12.312 -0.312 18.223 1.00 93.56 215 PHE A N 1
ATOM 1621 C CA . PHE A 1 215 ? -13.565 -0.509 18.975 1.00 93.56 215 PHE A CA 1
ATOM 1622 C C . PHE A 1 215 ? -14.711 -1.121 18.145 1.00 93.56 215 PHE A C 1
ATOM 1624 O O . PHE A 1 215 ? -15.858 -0.690 18.235 1.00 93.56 215 PHE A O 1
ATOM 1631 N N . GLY A 1 216 ? -14.392 -2.098 17.289 1.00 93.62 216 GLY A N 1
ATOM 1632 C CA . GLY A 1 216 ? -15.362 -2.725 16.382 1.00 93.62 216 GLY A CA 1
ATOM 1633 C C . GLY A 1 216 ? -15.755 -1.865 15.175 1.00 93.62 216 GLY A C 1
ATOM 1634 O O . GLY A 1 216 ? -16.543 -2.312 14.347 1.00 93.62 216 GLY A O 1
ATOM 1635 N N . GLN A 1 217 ? -15.202 -0.656 15.044 1.00 94.69 217 GLN A N 1
ATOM 1636 C CA . GLN A 1 217 ? -15.353 0.162 13.847 1.00 94.69 217 GLN A CA 1
ATOM 1637 C C . GLN A 1 217 ? -14.332 -0.254 12.782 1.00 94.69 217 GLN A C 1
ATOM 1639 O O . GLN A 1 217 ? -13.210 -0.648 13.127 1.00 94.69 217 GLN A O 1
ATOM 1644 N N . PRO A 1 218 ? -14.693 -0.151 11.490 1.00 92.06 218 PRO A N 1
ATOM 1645 C CA . PRO A 1 218 ? -13.753 -0.379 10.403 1.00 92.06 218 PRO A CA 1
ATOM 1646 C C . PRO A 1 218 ? -12.574 0.611 10.463 1.00 92.06 218 PRO A C 1
ATOM 1648 O O . PRO A 1 218 ? -12.694 1.676 11.078 1.00 92.06 218 PRO A O 1
ATOM 1651 N N . PRO A 1 219 ? -11.445 0.291 9.806 1.00 94.69 219 PRO A N 1
ATOM 1652 C CA . PRO A 1 219 ? -10.318 1.205 9.678 1.00 94.69 219 PRO A CA 1
ATOM 1653 C C . PRO A 1 219 ? -10.738 2.584 9.175 1.00 94.69 219 PRO A C 1
ATOM 1655 O O . PRO A 1 219 ? -11.541 2.710 8.246 1.00 94.69 219 PRO A O 1
ATOM 1658 N N . ARG A 1 220 ? -10.144 3.636 9.746 1.00 93.62 220 ARG A N 1
ATOM 1659 C CA . ARG A 1 220 ? -10.383 5.019 9.304 1.00 93.62 220 ARG A CA 1
ATOM 1660 C C . ARG A 1 220 ? -9.900 5.229 7.868 1.00 93.62 220 ARG A C 1
ATOM 1662 O O . ARG A 1 220 ? -10.491 6.001 7.108 1.00 93.62 220 ARG A O 1
ATOM 1669 N N . GLN A 1 221 ? -8.815 4.559 7.499 1.00 94.62 221 GLN A N 1
ATOM 1670 C CA . GLN A 1 221 ? -8.301 4.501 6.143 1.00 94.62 221 GLN A CA 1
ATOM 1671 C C . GLN A 1 221 ? -8.266 3.042 5.681 1.00 94.62 221 GLN A C 1
ATOM 1673 O O . GLN A 1 221 ? -7.518 2.246 6.244 1.00 94.62 221 GLN A O 1
ATOM 1678 N N . PRO A 1 222 ? -9.071 2.678 4.670 1.00 95.31 222 PRO A N 1
ATOM 1679 C CA . PRO A 1 222 ? -9.064 1.323 4.146 1.00 95.31 222 PRO A CA 1
ATOM 1680 C C . PRO A 1 222 ? -7.762 1.067 3.369 1.00 95.31 222 PRO A C 1
ATOM 1682 O O . PRO A 1 222 ? -7.168 1.995 2.808 1.00 95.31 222 PRO A O 1
ATOM 1685 N N . TYR A 1 223 ? -7.320 -0.190 3.349 1.00 96.62 223 TYR A N 1
ATOM 1686 C CA . TYR A 1 223 ? -6.023 -0.618 2.814 1.00 96.62 223 TYR A CA 1
ATOM 1687 C C . TYR A 1 223 ? -5.786 -0.177 1.354 1.00 96.62 223 TYR A C 1
ATOM 1689 O O . TYR A 1 223 ? -4.684 0.207 0.972 1.00 96.62 223 TYR A O 1
ATOM 1697 N N . GLU A 1 224 ? -6.849 -0.137 0.554 1.00 96.00 224 GLU A N 1
ATOM 1698 C CA . GLU A 1 224 ? -6.907 0.333 -0.833 1.00 96.00 224 GLU A CA 1
ATOM 1699 C C . GLU A 1 224 ? -6.260 1.702 -1.026 1.00 96.00 224 GLU A C 1
ATOM 1701 O O . GLU A 1 224 ? -5.656 1.948 -2.065 1.00 96.00 224 GLU A O 1
ATOM 1706 N N . LYS A 1 225 ? -6.374 2.598 -0.038 1.00 94.62 225 LYS A N 1
ATOM 1707 C CA . LYS A 1 225 ? -5.833 3.959 -0.142 1.00 94.62 225 LYS A CA 1
ATOM 1708 C C . LYS A 1 225 ? -4.310 4.001 -0.172 1.00 94.62 225 LYS A C 1
ATOM 1710 O O . LYS A 1 225 ? -3.749 4.992 -0.632 1.00 94.62 225 LYS A O 1
ATOM 1715 N N . PHE A 1 226 ? -3.661 2.953 0.321 1.00 95.44 226 PHE A N 1
ATOM 1716 C CA . PHE A 1 226 ? -2.208 2.836 0.343 1.00 95.44 226 PHE A CA 1
ATOM 1717 C C . PHE A 1 226 ? -1.671 2.101 -0.890 1.00 95.44 226 PHE A C 1
ATOM 1719 O O . PHE A 1 226 ? -0.478 2.167 -1.166 1.00 95.44 226 PHE A O 1
ATOM 1726 N N . VAL A 1 227 ? -2.535 1.428 -1.658 1.00 96.31 227 VAL A N 1
ATOM 1727 C CA . VAL A 1 227 ? -2.139 0.695 -2.862 1.00 96.31 227 VAL A CA 1
ATOM 1728 C C . VAL A 1 227 ? -2.123 1.647 -4.055 1.00 96.31 227 VAL A C 1
ATOM 1730 O O . VAL A 1 227 ? -3.157 1.995 -4.622 1.00 96.31 227 VAL A O 1
ATOM 1733 N N . VAL A 1 228 ? -0.924 2.046 -4.468 1.00 96.06 228 VAL A N 1
ATOM 1734 C CA . VAL A 1 228 ? -0.707 2.866 -5.665 1.00 96.06 228 VAL A CA 1
ATOM 1735 C C . VAL A 1 228 ? -0.008 2.010 -6.703 1.00 96.06 228 VAL A C 1
ATOM 1737 O O . VAL A 1 228 ? 1.028 1.431 -6.404 1.00 96.06 228 VAL A O 1
ATOM 1740 N N . TYR A 1 229 ? -0.544 1.933 -7.918 1.00 96.38 229 TYR A N 1
ATOM 1741 C CA . TYR A 1 229 ? 0.093 1.186 -9.003 1.00 96.38 229 TYR A CA 1
ATOM 1742 C C . TYR A 1 229 ? 0.949 2.088 -9.890 1.00 96.38 229 TYR A C 1
ATOM 1744 O O . TYR A 1 229 ? 0.568 3.211 -10.230 1.00 96.38 229 TYR A O 1
ATOM 1752 N N . GLU A 1 230 ? 2.088 1.545 -10.295 1.00 95.50 230 GLU A N 1
ATOM 1753 C CA . GLU A 1 230 ? 2.964 2.043 -11.339 1.00 95.50 230 GLU A CA 1
ATOM 1754 C C . GLU A 1 230 ? 2.927 1.066 -12.517 1.00 95.50 230 GLU A C 1
ATOM 1756 O O . GLU A 1 230 ? 3.067 -0.146 -12.349 1.00 95.50 230 GLU A O 1
ATOM 1761 N N . TYR A 1 231 ? 2.668 1.592 -13.712 1.00 94.44 231 TYR A N 1
ATOM 1762 C CA . TYR A 1 231 ? 2.483 0.791 -14.919 1.00 94.44 231 TYR A CA 1
ATOM 1763 C C . TYR A 1 231 ? 3.767 0.816 -15.744 1.00 94.44 231 TYR A C 1
ATOM 1765 O O . TYR A 1 231 ? 4.168 1.880 -16.217 1.00 94.44 231 TYR A O 1
ATOM 1773 N N . MET A 1 232 ? 4.391 -0.348 -15.925 1.00 91.31 232 MET A N 1
ATOM 1774 C CA . MET A 1 232 ? 5.597 -0.516 -16.739 1.00 91.31 232 MET A CA 1
ATOM 1775 C C . MET A 1 232 ? 5.241 -0.997 -18.157 1.00 91.31 232 MET A C 1
ATOM 1777 O O . MET A 1 232 ? 4.310 -1.795 -18.339 1.00 91.31 232 MET A O 1
ATOM 1781 N N . GLN A 1 233 ? 5.960 -0.468 -19.154 1.00 89.00 233 GLN A N 1
ATOM 1782 C CA . GLN A 1 233 ? 5.810 -0.782 -20.584 1.00 89.00 233 GLN A CA 1
ATOM 1783 C C . GLN A 1 233 ? 6.754 -1.891 -21.048 1.00 89.00 233 GLN A C 1
ATOM 1785 O O . GLN A 1 233 ? 7.839 -2.038 -20.447 1.00 89.00 233 GLN A O 1
#

Sequence (233 aa):
MSPADAQRIGNQLDQLAARMEYMSTQPDTPSRQSSHSAPLSASSSSSMTGVSSFVEEPASMLSPLVLPASAHKHSNRGLGRHSSVPVPPLPKPPPPSLPANLPATSPAAPGPTLTPPRTNPLPTPPQELGRHPGITLPVQRTPPPSYRVAVRKGLWNRRGDHLTVDGFVVYAPVDRAYPDELRDYPAEAVGYRDHHGAEVGYLDRPELPESLPRFGQPPRQPYEKFVVYEYMQ

Organism: NCBI:txid1033252